Protein AF-U5TRH2-F1 (afdb_monomer_lite)

Organism: Serratia marcescens (NCBI:txid615)

pLDDT: mean 85.73, std 10.92, range [44.75, 98.19]

Secondary structure (DSSP, 8-state):
--SSPP----SS-TTS-GGG--SSTTEEEETTTTEEEEGGGPPPTT-S-TTS-HHHHHHHHTTB-TTT--BT-THHHH-HHHHHHHHHHHTT-HHHHHHHIIIIIHHHHHHHHHHHHHHHHHHHHHHHS----PPP-S-EEEEEEEEBBTBPPPPEEEEEEE-BTTB-EEEEEEEEESSS----EEEEEEEEETTEEEEEEEEESEEEEEEE-SEEEEEEEEEESSS-EEEEEEEE--

Foldseek 3Di:
DDLDQDPQADPDDQLDCPQLDQPDPQWHQDLQQSGIDRNVQQFDVPLADPVDPPLVVLCSNQCADLQQLYHVGCCCVVPPLNVQLSVCSRVSVHVSNVVSCVVPRVVSNVSRVVRNVVSSVVSVVSSVPPPDDHADDADKDKDKDWAEAPDKDDKDWDDWDAAAPNGWDKKKKAKDWPDPPPWKKKKWKWAAANVGIDIDIDIDRDMDIDTHHHGGIMIMMMHTNPHTTMIMIMIDDD

Structure (mmCIF, N/CA/C/O backbone):
data_AF-U5TRH2-F1
#
_entry.id   AF-U5TRH2-F1
#
loop_
_atom_site.group_PDB
_atom_site.id
_atom_site.type_symbol
_atom_site.label_atom_id
_atom_site.label_alt_id
_atom_site.label_comp_id
_atom_site.label_asym_id
_atom_site.label_entity_id
_atom_site.label_seq_id
_atom_site.pdbx_PDB_ins_code
_atom_site.Cartn_x
_atom_site.Cartn_y
_atom_site.Cartn_z
_atom_site.occupancy
_atom_site.B_iso_or_equiv
_atom_site.auth_seq_id
_atom_site.auth_comp_id
_atom_site.auth_asym_id
_atom_site.auth_atom_id
_atom_site.pdbx_PDB_model_num
ATOM 1 N N . MET A 1 1 ? -14.670 4.879 31.541 1.00 49.09 1 MET A N 1
ATOM 2 C CA . MET A 1 1 ? -13.553 5.211 30.630 1.00 49.09 1 MET A CA 1
ATOM 3 C C . MET A 1 1 ? -13.321 6.704 30.735 1.00 49.09 1 MET A C 1
ATOM 5 O O . MET A 1 1 ? -14.289 7.438 30.586 1.00 49.09 1 MET A O 1
ATOM 9 N N . SER A 1 2 ? -12.114 7.154 31.085 1.00 44.75 2 SER A N 1
ATOM 10 C CA . SER A 1 2 ? -11.807 8.589 31.122 1.00 44.75 2 SER A CA 1
ATOM 11 C C . SER A 1 2 ? -11.899 9.163 29.707 1.00 44.75 2 SER A C 1
ATOM 13 O O . SER A 1 2 ? -11.398 8.556 28.765 1.00 44.75 2 SER A O 1
ATOM 15 N N . GLY A 1 3 ? -12.560 10.312 29.556 1.00 50.28 3 GLY A N 1
ATOM 16 C CA . GLY A 1 3 ? -12.738 10.993 28.267 1.00 50.28 3 GLY A CA 1
ATOM 17 C C . GLY A 1 3 ? -11.475 11.670 27.726 1.00 50.28 3 GLY A C 1
ATOM 18 O O . GLY A 1 3 ? -11.527 12.273 26.663 1.00 50.28 3 GLY A O 1
ATOM 19 N N . THR A 1 4 ? -10.352 11.594 28.440 1.00 57.38 4 THR A N 1
ATOM 20 C CA . THR A 1 4 ? -9.061 12.135 28.015 1.00 57.38 4 THR A CA 1
ATOM 21 C C . THR A 1 4 ? -8.354 11.189 27.039 1.00 57.38 4 THR A C 1
ATOM 23 O O . THR A 1 4 ? -8.276 9.986 27.316 1.00 57.38 4 THR A O 1
ATOM 26 N N . PRO A 1 5 ? -7.793 11.704 25.926 1.00 60.94 5 PRO A N 1
ATOM 27 C CA . PRO A 1 5 ? -6.894 10.939 25.074 1.00 60.94 5 PRO A CA 1
ATOM 28 C C . PRO A 1 5 ? -5.774 10.324 25.913 1.00 60.94 5 PRO A C 1
ATOM 30 O O . PRO A 1 5 ? -5.082 11.017 26.660 1.00 60.94 5 PRO A O 1
ATOM 33 N N . HIS A 1 6 ? -5.598 9.010 25.813 1.00 74.06 6 HIS A N 1
ATOM 34 C CA . HIS A 1 6 ? -4.471 8.346 26.455 1.00 74.06 6 HIS A CA 1
ATOM 35 C C . HIS A 1 6 ? -3.161 8.769 25.769 1.00 74.06 6 HIS A C 1
ATOM 37 O O . HIS A 1 6 ? -3.095 8.857 24.541 1.00 74.06 6 HIS A O 1
ATOM 43 N N . ASN A 1 7 ? -2.085 8.962 26.535 1.00 71.31 7 ASN A N 1
ATOM 44 C CA . ASN A 1 7 ? -0.777 9.350 25.992 1.00 71.31 7 ASN A CA 1
ATOM 45 C C . ASN A 1 7 ? 0.094 8.135 25.617 1.00 71.31 7 ASN A C 1
ATOM 47 O O . ASN A 1 7 ? 1.274 8.064 25.945 1.00 71.31 7 ASN A O 1
ATOM 51 N N . ASN A 1 8 ? -0.509 7.143 24.963 1.00 76.69 8 ASN A N 1
ATOM 52 C CA . ASN A 1 8 ? 0.199 5.953 24.499 1.00 76.69 8 ASN A CA 1
ATOM 53 C C . ASN A 1 8 ? 0.735 6.227 23.094 1.00 76.69 8 ASN A C 1
ATOM 55 O O . ASN A 1 8 ? -0.032 6.188 22.131 1.00 76.69 8 ASN A O 1
ATOM 59 N N . LYS A 1 9 ? 2.032 6.513 22.978 1.00 79.00 9 LYS A N 1
ATOM 60 C CA . LYS A 1 9 ? 2.704 6.763 21.697 1.00 79.00 9 LYS A CA 1
ATOM 61 C C . LYS A 1 9 ? 3.825 5.757 21.484 1.00 79.00 9 LYS A C 1
ATOM 63 O O . LYS A 1 9 ? 4.449 5.314 22.446 1.00 79.00 9 LYS A O 1
ATOM 68 N N . VAL A 1 10 ? 4.066 5.406 20.228 1.00 83.56 10 VAL A N 1
ATOM 69 C CA . VAL A 1 10 ? 5.307 4.736 19.830 1.00 83.56 10 VAL A CA 1
ATOM 70 C C . VAL A 1 10 ? 6.471 5.729 19.881 1.00 83.56 10 VAL A C 1
ATOM 72 O O . VAL A 1 10 ? 6.268 6.940 19.816 1.00 83.56 10 VAL A O 1
ATOM 75 N N . THR A 1 11 ? 7.695 5.224 20.023 1.00 85.81 11 THR A N 1
ATOM 76 C CA . THR A 1 11 ? 8.920 6.043 20.115 1.00 85.81 11 THR A CA 1
ATOM 77 C C . THR A 1 11 ? 9.492 6.447 18.753 1.00 85.81 11 THR A C 1
ATOM 79 O O . THR A 1 11 ? 10.540 7.084 18.693 1.00 85.81 11 THR A O 1
ATOM 82 N N . TYR A 1 12 ? 8.814 6.087 17.664 1.00 85.31 12 TYR A N 1
ATOM 83 C CA . TYR A 1 12 ? 9.205 6.376 16.290 1.00 85.31 12 TYR A CA 1
ATOM 84 C C . TYR A 1 12 ? 8.097 7.145 15.562 1.00 85.31 12 TYR A C 1
ATOM 86 O O . TYR A 1 12 ? 6.929 7.097 15.947 1.00 85.31 12 TYR A O 1
ATOM 94 N N . ASP A 1 13 ? 8.458 7.835 14.481 1.00 86.81 13 ASP A N 1
ATOM 95 C CA . ASP A 1 13 ? 7.480 8.434 13.576 1.00 86.81 13 ASP A CA 1
ATOM 96 C C . ASP A 1 13 ? 6.991 7.386 12.568 1.00 86.81 13 ASP A C 1
ATOM 98 O O . ASP A 1 13 ? 7.757 6.903 11.735 1.00 86.81 13 ASP A O 1
ATOM 102 N N . GLY A 1 14 ? 5.706 7.030 12.641 1.00 86.69 14 GLY A N 1
ATOM 103 C CA . GLY A 1 14 ? 5.094 6.044 11.750 1.00 86.69 14 GLY A CA 1
ATOM 104 C C . GLY A 1 14 ? 5.069 6.449 10.274 1.00 86.69 14 GLY A C 1
ATOM 105 O O . GLY A 1 14 ? 4.885 5.574 9.432 1.00 86.69 14 GLY A O 1
ATOM 106 N N . PHE A 1 15 ? 5.276 7.728 9.950 1.00 86.69 15 PHE A N 1
ATOM 107 C CA . PHE A 1 15 ? 5.333 8.239 8.575 1.00 86.69 15 PHE A CA 1
ATOM 108 C C . PHE A 1 15 ? 6.768 8.388 8.047 1.00 86.69 15 PHE A C 1
ATOM 110 O O . PHE A 1 15 ? 6.972 8.718 6.881 1.00 86.69 1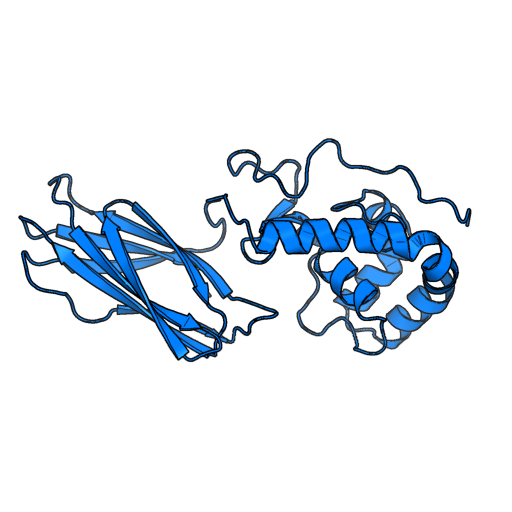5 PHE A O 1
ATOM 117 N N . ASN A 1 16 ? 7.777 8.126 8.880 1.00 84.31 16 ASN A N 1
ATOM 118 C CA . ASN A 1 16 ? 9.176 8.120 8.475 1.00 84.31 16 ASN A CA 1
ATOM 119 C C . ASN A 1 16 ? 9.599 6.699 8.084 1.00 84.31 16 ASN A C 1
ATOM 121 O O . ASN A 1 16 ? 9.471 5.767 8.877 1.00 84.31 16 ASN A O 1
ATOM 125 N N . CYS A 1 17 ? 10.158 6.513 6.887 1.00 78.12 17 CYS A N 1
ATOM 126 C CA . CYS A 1 17 ? 10.567 5.186 6.425 1.00 78.12 17 CYS A CA 1
ATOM 127 C C . CYS A 1 17 ? 11.784 4.598 7.132 1.00 78.12 17 CYS A C 1
ATOM 129 O O . CYS A 1 17 ? 12.103 3.445 6.865 1.00 78.12 17 CYS A O 1
ATOM 131 N N . ASN A 1 18 ? 12.466 5.335 8.014 1.00 80.44 18 ASN A N 1
ATOM 132 C CA . ASN A 1 18 ? 13.561 4.805 8.829 1.00 80.44 18 ASN A CA 1
ATOM 133 C C . ASN A 1 18 ? 14.627 4.065 7.985 1.00 80.44 18 ASN A C 1
ATOM 135 O O . ASN A 1 18 ? 15.077 2.969 8.321 1.00 80.44 18 ASN A O 1
ATOM 139 N N . GLY A 1 19 ? 14.959 4.616 6.808 1.00 72.12 19 GLY A N 1
ATOM 140 C CA . GLY A 1 19 ? 15.885 3.993 5.851 1.00 72.12 19 GLY A CA 1
ATOM 141 C C . GLY A 1 19 ? 15.446 2.608 5.349 1.00 72.12 19 GLY A C 1
ATOM 142 O O . GLY A 1 19 ? 16.294 1.772 5.051 1.00 72.12 19 GLY A O 1
ATOM 143 N N . GLY A 1 20 ? 14.139 2.334 5.326 1.00 71.69 20 GLY A N 1
ATOM 144 C CA . GLY A 1 20 ? 13.551 1.042 4.966 1.00 71.69 20 GLY A CA 1
ATOM 145 C C . GLY A 1 20 ? 13.630 -0.027 6.053 1.00 71.69 20 GLY A C 1
ATOM 146 O O . GLY A 1 20 ? 13.209 -1.159 5.821 1.00 71.69 20 GLY A O 1
ATOM 147 N N . LYS A 1 21 ? 14.145 0.302 7.243 1.00 76.88 21 LYS A N 1
ATOM 148 C CA . LYS A 1 21 ? 14.246 -0.641 8.359 1.00 76.88 21 LYS A CA 1
ATOM 149 C C . LYS A 1 21 ? 12.988 -0.571 9.226 1.00 76.88 21 LYS A C 1
ATOM 151 O O . LYS A 1 21 ? 12.671 0.518 9.713 1.00 76.88 21 LYS A O 1
ATOM 156 N N . PRO A 1 22 ? 12.304 -1.703 9.478 1.00 83.12 22 PRO A N 1
ATOM 157 C CA . PRO A 1 22 ? 11.157 -1.732 10.376 1.00 83.12 22 PRO A CA 1
ATOM 158 C C . PRO A 1 22 ? 11.505 -1.124 11.741 1.00 83.12 22 PRO A C 1
ATOM 160 O O . PRO A 1 22 ? 12.509 -1.523 12.337 1.00 83.12 22 PRO A O 1
ATOM 163 N N . PRO A 1 23 ? 10.720 -0.155 12.241 1.00 85.12 23 PRO A N 1
ATOM 164 C CA . PRO A 1 23 ? 10.979 0.476 13.530 1.00 85.12 23 PRO A CA 1
ATOM 165 C C . PRO A 1 23 ? 10.706 -0.475 14.702 1.00 85.12 23 PRO A C 1
ATOM 167 O O . PRO A 1 23 ? 11.249 -0.290 15.786 1.00 85.12 23 PRO A O 1
ATOM 170 N N . GLU A 1 24 ? 9.886 -1.506 14.487 1.00 86.31 24 GLU A N 1
ATOM 171 C CA . GLU A 1 24 ? 9.623 -2.566 15.456 1.00 86.31 24 GLU A CA 1
ATOM 172 C C . GLU A 1 24 ? 9.204 -3.874 14.767 1.00 86.31 24 GLU A C 1
ATOM 174 O O . GLU A 1 24 ? 8.849 -3.900 13.583 1.00 86.31 24 GLU A O 1
ATOM 179 N N . ALA A 1 25 ? 9.223 -4.975 15.521 1.00 82.50 25 ALA A N 1
ATOM 180 C CA . ALA A 1 25 ? 8.796 -6.276 15.021 1.00 82.50 25 ALA A CA 1
ATOM 181 C C . ALA A 1 25 ? 7.331 -6.254 14.548 1.00 82.50 25 ALA A C 1
ATOM 183 O O . ALA A 1 25 ? 6.481 -5.562 15.107 1.00 82.50 25 ALA A O 1
ATOM 184 N N . ASN A 1 26 ? 7.029 -7.067 13.532 1.00 83.12 26 ASN A N 1
ATOM 185 C CA . ASN A 1 26 ? 5.688 -7.197 12.958 1.00 83.12 26 ASN A CA 1
ATOM 186 C C . ASN A 1 26 ? 5.112 -5.899 12.342 1.00 83.12 26 ASN A C 1
ATOM 188 O O . ASN A 1 26 ? 3.890 -5.728 12.265 1.00 83.12 26 ASN A O 1
ATOM 192 N N . THR A 1 27 ? 5.982 -4.989 11.892 1.00 85.25 27 THR A N 1
ATOM 193 C CA . THR A 1 27 ? 5.607 -3.858 11.031 1.00 85.25 27 THR A CA 1
ATOM 194 C C . THR A 1 27 ? 6.096 -4.059 9.601 1.00 85.25 27 THR A C 1
ATOM 196 O O . THR A 1 27 ? 7.116 -4.709 9.368 1.00 85.25 27 THR A O 1
ATOM 199 N N . SER A 1 28 ? 5.370 -3.499 8.636 1.00 84.44 28 SER A N 1
ATOM 200 C CA . SER A 1 28 ? 5.800 -3.385 7.241 1.00 84.44 28 SER A CA 1
ATOM 201 C C . SER A 1 28 ? 5.526 -1.981 6.712 1.00 84.44 28 SER A C 1
ATOM 203 O O . SER A 1 28 ? 4.628 -1.287 7.193 1.00 84.44 28 SER A O 1
ATOM 205 N N . TRP A 1 29 ? 6.339 -1.529 5.758 1.00 83.56 29 TRP A N 1
ATOM 206 C CA . TRP A 1 29 ? 6.115 -0.250 5.100 1.00 83.56 29 TRP A CA 1
ATOM 207 C C . TRP A 1 29 ? 5.030 -0.415 4.040 1.00 83.56 29 TRP A C 1
ATOM 209 O O . TRP A 1 29 ? 5.160 -1.224 3.121 1.00 83.56 29 TRP A O 1
ATOM 219 N N . SER A 1 30 ? 3.962 0.364 4.157 1.00 80.56 30 SER A N 1
ATOM 220 C CA . SER A 1 30 ? 2.905 0.420 3.160 1.00 80.56 30 SER A CA 1
ATOM 221 C C . SER A 1 30 ? 3.227 1.505 2.144 1.00 80.56 30 SER A C 1
ATOM 223 O O . SER A 1 30 ? 3.208 2.695 2.450 1.00 80.56 30 SER A O 1
ATOM 225 N N . HIS A 1 31 ? 3.494 1.100 0.905 1.00 74.31 31 HIS A N 1
ATOM 226 C CA . HIS A 1 31 ? 3.696 2.027 -0.213 1.00 74.31 31 HIS A CA 1
ATOM 227 C C . HIS A 1 31 ? 2.402 2.733 -0.648 1.00 74.31 31 HIS A C 1
ATOM 229 O O . HIS A 1 31 ? 2.442 3.720 -1.377 1.00 74.31 31 HIS A O 1
ATOM 235 N N . VAL A 1 32 ? 1.248 2.237 -0.192 1.00 74.50 32 VAL A N 1
ATOM 236 C CA . VAL A 1 32 ? -0.066 2.847 -0.422 1.00 74.50 32 VAL A CA 1
ATOM 237 C C . VAL A 1 32 ? -0.255 4.053 0.493 1.00 74.50 32 VAL A C 1
ATOM 239 O O . VAL A 1 32 ? -0.654 5.126 0.039 1.00 74.50 32 VAL A O 1
ATOM 242 N N . THR A 1 33 ? 0.038 3.882 1.784 1.00 78.50 33 THR A N 1
ATOM 243 C CA . THR A 1 33 ? -0.177 4.913 2.808 1.00 78.50 33 THR A CA 1
ATOM 244 C C . THR A 1 33 ? 1.078 5.730 3.119 1.00 78.50 33 THR A C 1
ATOM 246 O O . THR A 1 33 ? 0.973 6.739 3.813 1.00 78.50 33 THR A O 1
ATOM 249 N N . ASN A 1 34 ? 2.241 5.333 2.584 1.00 83.06 34 ASN A N 1
ATOM 250 C CA . ASN A 1 34 ? 3.566 5.860 2.924 1.00 83.06 34 ASN A CA 1
ATOM 251 C C . ASN A 1 34 ? 3.802 5.890 4.440 1.00 83.06 34 ASN A C 1
ATOM 253 O O . ASN A 1 34 ? 4.209 6.906 5.005 1.00 83.06 34 ASN A O 1
ATOM 257 N N . ALA A 1 35 ? 3.502 4.775 5.103 1.00 87.88 35 ALA A N 1
ATOM 258 C CA . ALA A 1 35 ? 3.637 4.650 6.545 1.00 87.88 35 ALA A CA 1
ATOM 259 C C . ALA A 1 35 ? 3.968 3.216 6.967 1.00 87.88 35 ALA A C 1
ATOM 261 O O . ALA A 1 35 ? 3.615 2.245 6.295 1.00 87.88 35 ALA A O 1
ATOM 262 N N . TRP A 1 36 ? 4.589 3.075 8.136 1.00 88.12 36 TRP A N 1
ATOM 263 C CA . TRP A 1 36 ? 4.742 1.791 8.814 1.00 88.12 36 TRP A CA 1
ATOM 264 C C . TRP A 1 36 ? 3.403 1.323 9.367 1.00 88.12 36 TRP A C 1
ATOM 266 O O . TRP A 1 36 ? 2.786 2.013 10.181 1.00 88.12 36 TRP A O 1
ATOM 276 N N . GLU A 1 37 ? 2.962 0.133 8.983 1.00 88.25 37 GLU A N 1
ATOM 277 C CA . GLU A 1 37 ? 1.723 -0.494 9.432 1.00 88.25 37 GLU A CA 1
ATOM 278 C C . GLU A 1 37 ? 2.017 -1.774 10.211 1.00 88.25 37 GLU A C 1
ATOM 280 O O . GLU A 1 37 ? 2.923 -2.537 9.885 1.00 88.25 37 GLU A O 1
ATOM 285 N N . TRP A 1 38 ? 1.232 -2.017 11.257 1.00 88.38 38 TRP A N 1
ATOM 286 C CA . TRP A 1 38 ? 1.252 -3.285 11.977 1.00 88.38 38 TRP A CA 1
ATOM 287 C C . TRP A 1 38 ? 0.547 -4.366 11.160 1.00 88.38 38 TRP A C 1
ATOM 289 O O . TRP A 1 38 ? -0.651 -4.252 10.890 1.00 88.38 38 TRP A O 1
ATOM 299 N N . ASN A 1 39 ? 1.274 -5.432 10.815 1.00 82.81 39 ASN A N 1
ATOM 300 C CA . ASN A 1 39 ? 0.770 -6.508 9.953 1.00 82.81 39 ASN A CA 1
ATOM 301 C C . ASN A 1 39 ? -0.420 -7.235 10.590 1.00 82.81 39 ASN A C 1
ATOM 303 O O . ASN A 1 39 ? -1.390 -7.584 9.922 1.00 82.81 39 ASN A O 1
ATOM 307 N N . ASP A 1 40 ? -0.371 -7.418 11.909 1.00 83.50 40 ASP A N 1
ATOM 308 C CA . ASP A 1 40 ? -1.434 -8.023 12.707 1.00 83.50 40 ASP A CA 1
ATOM 309 C C . ASP A 1 40 ? -2.642 -7.111 12.920 1.00 83.50 40 ASP A C 1
ATOM 311 O O . ASP A 1 40 ? -3.600 -7.553 13.540 1.00 83.50 40 ASP A O 1
ATOM 315 N N . LEU A 1 41 ? -2.661 -5.881 12.410 1.00 87.44 41 LEU A N 1
ATOM 316 C CA . LEU A 1 41 ? -3.859 -5.037 12.410 1.00 87.44 41 LEU A CA 1
ATOM 317 C C . LEU A 1 41 ? -4.445 -4.812 11.018 1.00 87.44 41 LEU A C 1
ATOM 319 O O . LEU A 1 41 ? -5.530 -4.245 10.926 1.00 87.44 41 LEU A O 1
ATOM 323 N N . LYS A 1 42 ? -3.778 -5.289 9.960 1.00 81.06 42 LYS A N 1
ATOM 324 C CA . LYS A 1 42 ? -4.265 -5.155 8.588 1.00 81.06 42 LYS A CA 1
ATOM 325 C C . LYS A 1 42 ? -5.677 -5.739 8.469 1.00 81.06 42 LYS A C 1
ATOM 327 O O . LYS A 1 42 ? -5.933 -6.874 8.883 1.00 81.06 42 LYS A O 1
ATOM 332 N N . LEU A 1 43 ? -6.591 -4.928 7.948 1.00 82.38 43 LEU A N 1
ATOM 333 C CA . LEU A 1 43 ? -7.994 -5.275 7.751 1.00 82.38 43 LEU A CA 1
ATOM 334 C C . LEU A 1 43 ? -8.224 -5.731 6.308 1.00 82.38 43 LEU A C 1
ATOM 336 O O . LEU A 1 43 ? -7.546 -5.278 5.385 1.00 82.38 43 LEU A O 1
ATOM 340 N N . ASN A 1 44 ? -9.188 -6.630 6.112 1.00 72.56 44 ASN A N 1
ATOM 341 C CA . ASN A 1 44 ? -9.561 -7.070 4.770 1.00 72.56 44 ASN A CA 1
ATOM 342 C C . ASN A 1 44 ? -10.267 -5.919 4.029 1.00 72.56 44 ASN A C 1
ATOM 344 O O . ASN A 1 44 ? -11.066 -5.211 4.656 1.00 72.56 44 ASN A O 1
ATOM 348 N N . PRO A 1 45 ? -10.037 -5.731 2.718 1.00 64.94 45 PRO A N 1
ATOM 349 C CA . PRO A 1 45 ? -10.796 -4.763 1.930 1.00 64.94 45 PRO A CA 1
ATOM 350 C C . PRO A 1 45 ? -12.309 -4.956 2.118 1.00 64.94 45 PRO A C 1
ATOM 352 O O . PRO A 1 45 ? -12.800 -6.083 2.087 1.00 64.94 45 PRO A O 1
ATOM 355 N N . GLY A 1 46 ? -13.045 -3.869 2.365 1.00 67.50 46 GLY A N 1
ATOM 356 C CA . GLY A 1 46 ? -14.500 -3.907 2.579 1.00 67.50 46 GLY A CA 1
ATOM 357 C C . GLY A 1 46 ? -14.966 -4.458 3.936 1.00 67.50 46 GLY A C 1
ATOM 358 O O . GLY A 1 46 ? -16.167 -4.542 4.173 1.00 67.50 46 GLY A O 1
ATOM 359 N N . SER A 1 47 ? -14.053 -4.805 4.851 1.00 77.44 47 SER A N 1
ATOM 360 C CA . SER A 1 47 ? -14.418 -5.286 6.198 1.00 77.44 47 SER A CA 1
ATOM 361 C C . SER A 1 47 ? -15.035 -4.215 7.102 1.00 77.44 47 SER A C 1
ATOM 363 O O . SER A 1 47 ? -15.735 -4.543 8.063 1.00 77.44 47 SER A O 1
ATOM 365 N N . ILE A 1 48 ? -14.810 -2.934 6.802 1.00 85.06 48 ILE A N 1
ATOM 366 C CA . ILE A 1 48 ? -15.444 -1.824 7.511 1.00 85.06 48 ILE A CA 1
ATOM 367 C C . ILE A 1 48 ? -16.676 -1.385 6.724 1.00 85.06 48 ILE A C 1
ATOM 369 O O . ILE A 1 48 ? -16.580 -0.842 5.627 1.00 85.06 48 ILE A O 1
ATOM 373 N N . SER A 1 49 ? -17.842 -1.619 7.318 1.00 85.69 49 SER A N 1
ATOM 374 C CA . SER A 1 49 ? -19.138 -1.213 6.774 1.00 85.69 49 SER A CA 1
ATOM 375 C C . SER A 1 49 ? -19.269 0.313 6.689 1.00 85.69 49 SER A C 1
ATOM 377 O O . SER A 1 49 ? -18.857 1.023 7.604 1.00 85.69 49 SER A O 1
ATOM 379 N N . ASP A 1 50 ? -19.973 0.814 5.672 1.00 86.25 50 ASP A N 1
ATOM 380 C CA . ASP A 1 50 ? -20.255 2.253 5.499 1.00 86.25 50 ASP A CA 1
ATOM 381 C C . ASP A 1 50 ? -21.164 2.849 6.591 1.00 86.25 50 ASP A C 1
ATOM 383 O O . ASP A 1 50 ? -21.421 4.048 6.630 1.00 86.25 50 ASP A O 1
ATOM 387 N N . TRP A 1 51 ? -21.657 2.020 7.517 1.00 90.44 51 TRP A N 1
ATOM 388 C CA . TRP A 1 51 ? -22.337 2.500 8.717 1.00 90.44 51 TRP A CA 1
ATOM 389 C C . TRP A 1 51 ? -21.391 3.268 9.659 1.00 90.44 51 TRP A C 1
ATOM 391 O O . TRP A 1 51 ? -21.835 4.126 10.429 1.00 90.44 51 TRP A O 1
ATOM 401 N N . PHE A 1 52 ? -20.095 2.943 9.642 1.00 91.81 52 PHE A N 1
ATOM 402 C CA . PHE A 1 52 ? -19.109 3.670 10.429 1.00 91.81 52 PHE A CA 1
ATOM 403 C C . PHE A 1 52 ? -18.931 5.085 9.867 1.00 91.81 52 PHE A C 1
ATOM 405 O O . PHE A 1 52 ? -18.935 5.262 8.653 1.00 91.81 52 PHE A O 1
ATOM 412 N N . PRO A 1 53 ? -18.738 6.105 10.720 1.00 92.94 53 PRO A N 1
ATOM 413 C CA . PRO A 1 53 ? -18.386 7.427 10.227 1.00 92.94 53 PRO A CA 1
ATOM 414 C C . PRO A 1 53 ? -17.106 7.393 9.392 1.00 92.94 53 PRO A C 1
ATOM 416 O O . PRO A 1 53 ? -16.160 6.701 9.769 1.00 92.94 53 PRO A O 1
ATOM 419 N N . GLU A 1 54 ? -17.059 8.176 8.317 1.00 89.31 54 GLU A N 1
ATOM 420 C CA . GLU A 1 54 ? -15.952 8.146 7.354 1.00 89.31 54 GLU A CA 1
ATOM 421 C C . GLU A 1 54 ? -14.585 8.347 8.021 1.00 89.31 54 GLU A C 1
ATOM 423 O O . GLU A 1 54 ? -13.650 7.594 7.766 1.00 89.31 54 GLU A O 1
ATOM 428 N N . GLU A 1 55 ? -14.476 9.276 8.979 1.00 92.06 55 GLU A N 1
ATOM 429 C CA . GLU A 1 55 ? -13.204 9.509 9.669 1.00 92.06 55 GLU A CA 1
ATOM 430 C C . GLU A 1 55 ? -12.762 8.318 10.536 1.00 92.06 55 GLU A C 1
ATOM 432 O O . GLU A 1 55 ? -11.579 8.125 10.797 1.00 92.06 55 GLU A O 1
ATOM 437 N N . VAL A 1 56 ? -13.713 7.511 11.010 1.00 93.88 56 VAL A N 1
ATOM 438 C CA . VAL A 1 56 ? -13.429 6.310 11.803 1.00 93.88 56 VAL A CA 1
ATOM 439 C C . VAL A 1 56 ? -12.977 5.186 10.888 1.00 93.88 56 VAL A C 1
ATOM 441 O O . VAL A 1 56 ? -12.023 4.491 11.229 1.00 93.88 56 VAL A O 1
ATOM 444 N N . LYS A 1 57 ? -13.641 5.026 9.740 1.00 90.94 57 LYS A N 1
ATOM 445 C CA . LYS A 1 57 ? -13.260 4.063 8.707 1.00 90.94 57 LYS A CA 1
ATOM 446 C C . LYS A 1 57 ? -11.830 4.323 8.246 1.00 90.94 57 LYS A C 1
ATOM 448 O O . LYS A 1 57 ? -10.975 3.460 8.423 1.00 90.94 57 LYS A O 1
ATOM 453 N N . GLU A 1 58 ? -11.545 5.549 7.816 1.00 88.44 58 GLU A N 1
ATOM 454 C CA . GLU A 1 58 ? -10.208 5.946 7.377 1.00 88.44 58 GLU A CA 1
ATOM 455 C C . GLU A 1 58 ? -9.167 5.762 8.493 1.00 88.44 58 GLU A C 1
ATOM 457 O O . GLU A 1 58 ? -8.076 5.252 8.248 1.00 88.44 58 GLU A O 1
ATOM 462 N N . ALA A 1 59 ? -9.485 6.118 9.743 1.00 92.75 59 ALA A N 1
ATOM 463 C CA . ALA A 1 59 ? -8.539 5.954 10.845 1.00 92.75 59 ALA A CA 1
ATOM 464 C C . ALA A 1 59 ? -8.199 4.476 11.102 1.00 92.75 59 ALA A C 1
ATOM 466 O O . ALA A 1 59 ? -7.025 4.140 11.262 1.00 92.75 59 ALA A O 1
AT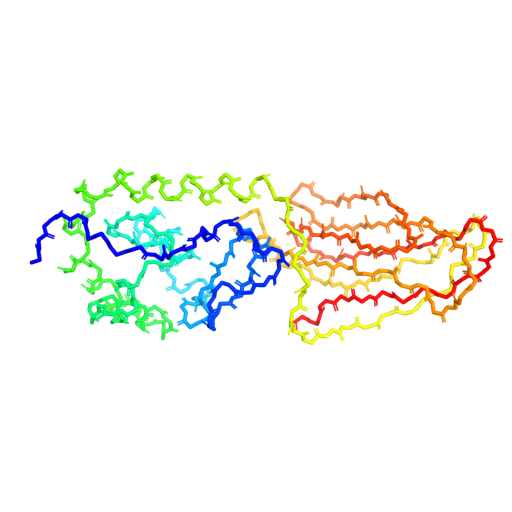OM 467 N N . LEU A 1 60 ? -9.197 3.589 11.091 1.00 92.06 60 LEU A N 1
ATOM 468 C CA . LEU A 1 60 ? -8.989 2.150 11.267 1.00 92.06 60 LEU A CA 1
ATOM 469 C C . LEU A 1 60 ? -8.169 1.546 10.118 1.00 92.06 60 LEU A C 1
ATOM 471 O O . LEU A 1 60 ? -7.258 0.766 10.383 1.00 92.06 60 LEU A O 1
ATOM 475 N N . GLU A 1 61 ? -8.434 1.947 8.873 1.00 86.19 61 GLU A N 1
ATOM 476 C CA . GLU A 1 61 ? -7.684 1.501 7.685 1.00 86.19 61 GLU A CA 1
ATOM 477 C C . GLU A 1 61 ? -6.219 1.955 7.693 1.00 86.19 61 GLU A C 1
ATOM 479 O O . GLU A 1 61 ? -5.374 1.321 7.071 1.00 86.19 61 GLU A O 1
ATOM 484 N N . ASN A 1 62 ? -5.901 3.031 8.416 1.00 86.31 62 ASN A N 1
ATOM 485 C CA . ASN A 1 62 ? -4.547 3.576 8.517 1.00 86.31 62 ASN A CA 1
ATOM 486 C C . ASN A 1 62 ? -3.843 3.230 9.838 1.00 86.31 62 ASN A C 1
ATOM 488 O O . ASN A 1 62 ? -2.832 3.851 10.162 1.00 86.31 62 ASN A O 1
ATOM 492 N N . ASN A 1 63 ? -4.346 2.291 10.645 1.00 92.00 63 ASN A N 1
ATOM 493 C CA . ASN A 1 63 ? -3.833 2.000 11.995 1.00 92.00 63 ASN A CA 1
ATOM 494 C C . ASN A 1 63 ? -3.696 3.263 12.879 1.00 92.00 63 ASN A C 1
ATOM 496 O O . ASN A 1 63 ? -2.754 3.392 13.671 1.00 92.00 63 ASN A O 1
ATOM 500 N N . ILE A 1 64 ? -4.612 4.216 12.725 1.00 93.06 64 ILE A N 1
ATOM 501 C CA . ILE A 1 64 ? -4.707 5.424 13.540 1.00 93.06 64 ILE A CA 1
ATOM 502 C C . ILE A 1 64 ? -5.705 5.172 14.664 1.00 93.06 64 ILE A C 1
ATOM 504 O O . ILE A 1 64 ? -6.828 4.710 14.457 1.00 93.06 64 ILE A O 1
ATOM 508 N N . CYS A 1 65 ? -5.312 5.496 15.892 1.00 93.81 65 CYS A N 1
ATOM 509 C CA . CYS A 1 65 ? -6.192 5.303 17.030 1.00 93.81 65 CYS A CA 1
ATOM 510 C C . CYS A 1 65 ? -7.397 6.249 16.981 1.00 93.81 65 CYS A C 1
ATOM 512 O O . CYS A 1 65 ? -7.254 7.452 17.172 1.00 93.81 65 CYS A O 1
ATOM 514 N N . ILE A 1 66 ? -8.605 5.694 16.873 1.00 94.12 66 ILE A N 1
ATOM 515 C CA . ILE A 1 66 ? -9.880 6.433 16.928 1.00 94.12 66 ILE A CA 1
ATOM 516 C C . ILE A 1 66 ? -10.185 7.140 18.271 1.00 94.12 66 ILE A C 1
ATOM 518 O O . ILE A 1 66 ? -11.266 7.704 18.431 1.00 94.12 66 ILE A O 1
ATOM 522 N N . ILE A 1 67 ? -9.261 7.107 19.241 1.00 91.81 67 ILE A N 1
ATOM 523 C CA . ILE A 1 67 ? -9.343 7.834 20.520 1.00 91.81 67 ILE A CA 1
ATOM 524 C C . ILE A 1 67 ? -8.316 8.968 20.598 1.00 91.81 67 ILE A C 1
ATOM 526 O O . ILE A 1 67 ? -8.655 10.032 21.094 1.00 91.81 67 ILE A O 1
ATOM 530 N N . CYS A 1 68 ? -7.071 8.775 20.157 1.00 91.75 68 CYS A N 1
ATOM 531 C CA . CYS A 1 68 ? -6.025 9.798 20.317 1.00 91.75 68 CYS A CA 1
ATOM 532 C C . CYS A 1 68 ? -5.416 10.301 19.004 1.00 91.75 68 CYS A C 1
ATOM 534 O O . CYS A 1 68 ? -4.570 11.183 19.043 1.00 91.75 68 CYS A O 1
ATOM 536 N N . GLY A 1 69 ? -5.800 9.740 17.856 1.00 91.81 69 GLY A N 1
ATOM 537 C CA . GLY A 1 69 ? -5.272 10.124 16.545 1.00 91.81 69 GLY A CA 1
ATOM 538 C C . GLY A 1 69 ? -3.831 9.696 16.266 1.00 91.81 69 GLY A C 1
ATOM 539 O O . GLY A 1 69 ? -3.321 9.964 15.184 1.00 91.81 69 GLY A O 1
ATOM 540 N N . GLU A 1 70 ? -3.170 9.007 17.194 1.00 92.56 70 GLU A N 1
ATOM 541 C CA . GLU A 1 70 ? -1.791 8.561 16.994 1.00 92.56 70 GLU A CA 1
ATOM 542 C C . GLU A 1 70 ? -1.731 7.309 16.109 1.00 92.56 70 GLU A C 1
ATOM 544 O O . GLU A 1 70 ? -2.486 6.345 16.303 1.00 92.56 70 GLU A O 1
ATOM 549 N N . LYS A 1 71 ? -0.800 7.329 15.149 1.00 92.00 71 LYS A N 1
ATOM 550 C CA . LYS A 1 71 ? -0.454 6.192 14.288 1.00 92.00 71 LYS A CA 1
ATOM 551 C C . LYS A 1 71 ? 0.222 5.105 15.122 1.00 92.00 71 LYS A C 1
ATOM 553 O O . LYS A 1 71 ? 1.073 5.412 15.951 1.00 92.00 71 LYS A O 1
ATOM 558 N N . ASN A 1 72 ? -0.154 3.845 14.896 1.00 92.19 72 ASN A N 1
ATOM 559 C CA . ASN A 1 72 ? 0.389 2.682 15.611 1.00 92.19 72 ASN A CA 1
ATOM 560 C C . ASN A 1 72 ? 0.337 2.863 17.137 1.00 92.19 72 ASN A C 1
ATOM 562 O O . ASN A 1 72 ? 1.269 2.546 17.865 1.00 92.19 72 ASN A O 1
ATOM 566 N N . CYS A 1 73 ? -0.763 3.413 17.651 1.00 92.56 73 CYS A N 1
ATOM 567 C CA . CYS A 1 73 ? -0.918 3.597 19.085 1.00 92.56 73 CYS A CA 1
ATOM 568 C C . CYS A 1 73 ? -0.960 2.237 19.820 1.00 92.56 73 CYS A C 1
ATOM 570 O O . CYS A 1 73 ? -1.852 1.432 19.532 1.00 92.56 73 CYS A O 1
ATOM 572 N N . PRO A 1 74 ? -0.113 1.992 20.843 1.00 91.50 74 PRO A N 1
ATOM 573 C CA . PRO A 1 74 ? -0.108 0.732 21.602 1.00 91.50 74 PRO A CA 1
ATOM 574 C C . PRO A 1 74 ? -1.452 0.372 22.245 1.00 91.50 74 PRO A C 1
ATOM 576 O O . PRO A 1 74 ? -1.758 -0.803 22.449 1.00 91.50 74 PRO A O 1
ATOM 579 N N . TYR A 1 75 ? -2.299 1.369 22.524 1.00 91.44 75 TYR A N 1
ATOM 580 C CA . TYR A 1 75 ? -3.642 1.137 23.056 1.00 91.44 75 TYR A CA 1
ATOM 581 C C . TYR A 1 75 ? -4.505 0.264 22.136 1.00 91.44 75 TYR A C 1
ATOM 583 O O . TYR A 1 75 ? -5.341 -0.489 22.629 1.00 91.44 75 TYR A O 1
ATOM 591 N N . ILE A 1 76 ? -4.276 0.316 20.819 1.00 91.44 76 ILE A N 1
ATOM 592 C CA . ILE A 1 76 ? -4.995 -0.509 19.844 1.00 91.44 76 ILE A CA 1
ATOM 593 C C . ILE A 1 76 ? -4.771 -2.000 20.131 1.00 91.44 76 ILE A C 1
ATOM 595 O O . ILE A 1 76 ? -5.720 -2.781 20.081 1.00 91.44 76 ILE A O 1
ATOM 599 N N . LYS A 1 77 ? -3.537 -2.389 20.480 1.00 88.94 77 LYS A N 1
ATOM 600 C CA . LYS A 1 77 ? -3.156 -3.776 20.796 1.00 88.94 77 LYS A CA 1
ATOM 601 C C . LYS A 1 77 ? -3.516 -4.183 22.222 1.00 88.94 77 LYS A C 1
ATOM 603 O O . LYS A 1 77 ? -3.962 -5.300 22.452 1.00 88.94 77 LYS A O 1
ATOM 608 N N . ASN A 1 78 ? -3.366 -3.260 23.168 1.00 90.50 78 ASN A N 1
ATOM 609 C CA . ASN A 1 78 ? -3.443 -3.587 24.592 1.00 90.50 78 ASN A CA 1
ATOM 610 C C . ASN A 1 78 ? -4.853 -3.439 25.186 1.00 90.50 78 ASN A C 1
ATOM 612 O O . ASN A 1 78 ? -5.131 -3.966 26.262 1.00 90.50 78 ASN A O 1
ATOM 616 N N . SER A 1 79 ? -5.759 -2.719 24.518 1.00 93.50 79 SER A N 1
ATOM 617 C CA . SER A 1 79 ? -7.131 -2.547 24.997 1.00 93.50 79 SER A CA 1
ATOM 618 C C . SER A 1 79 ? -8.029 -3.691 24.547 1.00 93.50 79 SER A C 1
ATOM 620 O O . SER A 1 79 ? -8.239 -3.898 23.352 1.00 93.50 79 SER A O 1
ATOM 622 N N . ARG A 1 80 ? -8.650 -4.376 25.515 1.00 94.25 80 ARG A N 1
ATOM 623 C CA . ARG A 1 80 ? -9.629 -5.444 25.256 1.00 94.25 80 ARG A CA 1
ATOM 624 C C . ARG A 1 80 ? -10.771 -4.980 24.350 1.00 94.25 80 ARG A C 1
ATOM 626 O O . ARG A 1 80 ? -11.145 -5.693 23.427 1.00 94.25 80 ARG A O 1
ATOM 633 N N . ASP A 1 81 ? -11.311 -3.787 24.592 1.00 94.25 81 ASP A N 1
ATOM 634 C CA . ASP A 1 81 ? -12.428 -3.259 23.801 1.00 94.25 81 ASP A CA 1
ATOM 635 C C . ASP A 1 81 ? -12.003 -2.948 22.355 1.00 94.25 81 ASP A C 1
ATOM 637 O O . ASP A 1 81 ? -12.777 -3.158 21.423 1.00 94.25 81 ASP A O 1
ATOM 641 N N . TYR A 1 82 ? -10.755 -2.516 22.149 1.00 95.00 82 TYR A N 1
ATOM 642 C CA . TYR A 1 82 ? -10.214 -2.255 20.813 1.00 95.00 82 TYR A CA 1
ATOM 643 C C . TYR A 1 82 ? -9.909 -3.557 20.066 1.00 95.00 82 TYR A C 1
ATOM 645 O O . TYR A 1 82 ? -10.282 -3.708 18.905 1.00 95.00 82 TYR A O 1
ATOM 653 N N . GLN A 1 83 ? -9.315 -4.537 20.747 1.00 95.12 83 GLN A N 1
ATOM 654 C CA . GLN A 1 83 ? -9.081 -5.868 20.189 1.00 95.12 83 GLN A CA 1
ATOM 655 C C . GLN A 1 83 ? -10.388 -6.559 19.787 1.00 95.12 83 GLN A C 1
ATOM 657 O O . GLN A 1 83 ? -10.470 -7.127 18.701 1.00 95.12 83 GLN A O 1
ATOM 662 N N . ASN A 1 84 ? -11.445 -6.435 20.596 1.00 96.19 84 ASN A N 1
ATOM 663 C CA . ASN A 1 84 ? -12.772 -6.938 20.235 1.00 96.19 84 ASN A CA 1
ATOM 664 C C . ASN A 1 84 ? -13.304 -6.290 18.947 1.00 96.19 84 ASN A C 1
ATOM 666 O O . ASN A 1 84 ? -13.859 -6.990 18.097 1.00 96.19 84 ASN A O 1
ATOM 670 N N . LEU A 1 85 ? -13.112 -4.976 18.777 1.00 96.12 85 LEU A N 1
ATOM 671 C CA . LEU A 1 85 ? -13.501 -4.270 17.555 1.00 96.12 85 LEU A CA 1
ATOM 672 C C . LEU A 1 85 ? -12.715 -4.784 16.339 1.00 96.12 85 LEU A C 1
ATOM 674 O O . LEU A 1 85 ? -13.326 -5.191 15.354 1.00 96.12 85 LEU A O 1
ATOM 678 N N . ILE A 1 86 ? -11.381 -4.817 16.418 1.00 94.69 86 ILE A N 1
ATOM 679 C CA . ILE A 1 86 ? -10.516 -5.249 15.307 1.00 94.69 86 ILE A CA 1
ATOM 680 C C . ILE A 1 86 ? -10.794 -6.702 14.915 1.00 94.69 86 ILE A C 1
ATOM 682 O O . ILE A 1 86 ? -10.944 -6.996 13.732 1.00 94.69 86 ILE A O 1
ATOM 686 N N . ASN A 1 87 ? -10.930 -7.609 15.882 1.00 94.31 87 ASN A N 1
ATOM 687 C CA . ASN A 1 87 ? -11.207 -9.018 15.598 1.00 94.31 87 ASN A CA 1
ATOM 688 C C . ASN A 1 87 ? -12.590 -9.220 14.958 1.00 94.31 87 ASN A C 1
ATOM 690 O O . ASN A 1 87 ? -12.738 -10.046 14.055 1.00 94.31 87 ASN A O 1
ATOM 694 N N . SER A 1 88 ? -13.593 -8.436 15.367 1.00 94.75 88 SER A N 1
ATOM 695 C CA . SER A 1 88 ? -14.925 -8.461 14.744 1.00 94.75 88 SER A CA 1
ATOM 696 C C . SER A 1 88 ? -14.880 -7.964 13.296 1.00 94.75 88 SER A C 1
ATOM 698 O O . SER A 1 88 ? -15.476 -8.583 12.420 1.00 94.75 88 SER A O 1
ATOM 700 N N . LEU A 1 89 ? -14.117 -6.898 13.022 1.00 93.88 89 LEU A N 1
ATOM 701 C CA . LEU A 1 89 ? -13.910 -6.398 11.659 1.00 93.88 89 LEU A CA 1
ATOM 702 C C . LEU A 1 89 ? -13.191 -7.438 10.790 1.00 93.88 89 LEU A C 1
ATOM 704 O O . LEU A 1 89 ? -13.661 -7.771 9.707 1.00 93.88 89 LEU A O 1
ATOM 708 N N . LYS A 1 90 ? -12.099 -8.031 11.285 1.00 90.25 90 LYS A N 1
ATOM 709 C CA . LYS A 1 90 ? -11.341 -9.062 10.555 1.00 90.25 90 LYS A CA 1
ATOM 710 C C . LYS A 1 90 ? -12.158 -10.303 10.214 1.00 90.25 90 LYS A C 1
ATOM 712 O O . LYS A 1 90 ? -11.994 -10.856 9.131 1.00 90.25 90 LYS A O 1
ATOM 717 N N . SER A 1 91 ? -13.016 -10.738 11.134 1.00 90.88 91 SER A N 1
ATOM 718 C CA . SER A 1 91 ? -13.893 -11.900 10.942 1.00 90.88 91 SER A CA 1
ATOM 719 C C . SER A 1 91 ? -15.133 -11.596 10.096 1.00 90.88 91 SER A C 1
ATOM 721 O O . SER A 1 91 ? -15.917 -12.502 9.830 1.00 90.88 91 SER A O 1
ATOM 723 N N . GLY A 1 92 ? -15.337 -10.340 9.680 1.00 89.19 92 GLY A N 1
ATOM 724 C CA . GLY A 1 92 ? -16.530 -9.925 8.942 1.00 89.19 92 GLY A CA 1
ATOM 725 C C . GLY A 1 92 ? -17.805 -9.907 9.792 1.00 89.19 92 GLY A C 1
ATOM 726 O O . GLY A 1 92 ? -18.902 -9.797 9.246 1.00 89.19 92 GLY A O 1
ATOM 727 N N . ASN A 1 93 ? -17.700 -9.990 11.123 1.00 92.75 93 ASN A N 1
ATOM 728 C CA . ASN A 1 93 ? -18.845 -9.891 12.025 1.00 92.75 93 ASN A CA 1
ATOM 729 C C . ASN A 1 93 ? -19.254 -8.421 12.212 1.00 92.75 93 ASN A C 1
ATOM 731 O O . ASN A 1 93 ? -18.947 -7.771 13.217 1.00 92.75 93 ASN A O 1
ATOM 735 N N . VAL A 1 94 ? -19.944 -7.895 11.200 1.00 91.06 94 VAL A N 1
ATOM 736 C CA . VAL A 1 94 ? -20.348 -6.488 11.110 1.00 91.06 94 VAL A CA 1
ATOM 737 C C . VAL A 1 94 ? -21.218 -6.061 12.297 1.00 91.06 94 VAL A C 1
ATOM 739 O O . VAL A 1 94 ? -21.030 -4.965 12.824 1.00 91.06 94 VAL A O 1
ATOM 742 N N . GLU A 1 95 ? -22.149 -6.902 12.748 1.00 93.38 95 GLU A N 1
ATOM 743 C CA . GLU A 1 95 ? -23.064 -6.545 13.839 1.00 93.38 95 GLU A CA 1
ATOM 744 C C . GLU A 1 95 ? -22.347 -6.434 15.188 1.00 93.38 95 GLU A C 1
ATOM 746 O O . GLU A 1 95 ? -22.557 -5.457 15.916 1.00 93.38 95 GLU A O 1
ATOM 751 N N . GLU A 1 96 ? -21.426 -7.353 15.498 1.00 95.44 96 GLU A N 1
ATOM 752 C CA . GLU A 1 96 ? -20.628 -7.235 16.721 1.00 95.44 96 GLU A CA 1
ATOM 753 C C . GLU A 1 96 ? -19.666 -6.040 16.640 1.00 95.44 96 GLU A C 1
ATOM 755 O O . GLU A 1 96 ? -19.565 -5.271 17.598 1.00 95.44 96 GLU A O 1
ATOM 760 N N . ALA A 1 97 ? -19.044 -5.786 15.482 1.00 95.75 97 ALA A N 1
ATOM 761 C CA . ALA A 1 97 ? -18.191 -4.611 15.290 1.00 95.75 97 ALA A CA 1
ATOM 762 C C . ALA A 1 97 ? -18.962 -3.298 15.531 1.00 95.75 97 ALA A C 1
ATOM 764 O O . ALA A 1 97 ? -18.498 -2.425 16.275 1.00 95.75 97 ALA A O 1
ATOM 765 N N . LYS A 1 98 ? -20.173 -3.167 14.966 1.00 95.38 98 LYS A N 1
ATOM 766 C CA . LYS A 1 98 ? -21.062 -2.012 15.188 1.00 95.38 98 LYS A CA 1
ATOM 767 C C . LYS A 1 98 ? -21.409 -1.851 16.665 1.00 95.38 98 LYS A C 1
ATOM 769 O O . LYS A 1 98 ? -21.360 -0.739 17.192 1.00 95.38 98 LYS A O 1
ATOM 774 N N . LYS A 1 99 ? -21.762 -2.943 17.343 1.00 95.88 99 LYS A N 1
ATOM 775 C CA . LYS A 1 99 ? -22.124 -2.945 18.766 1.00 95.88 99 LYS A CA 1
ATOM 776 C C . LYS A 1 99 ? -20.957 -2.509 19.650 1.00 95.88 99 LYS A C 1
ATOM 778 O O . LYS A 1 99 ? -21.137 -1.622 20.490 1.00 95.88 99 LYS A O 1
ATOM 783 N N . VAL A 1 100 ? -19.764 -3.067 19.444 1.00 96.50 100 VAL A N 1
ATOM 784 C CA . VAL A 1 100 ? -18.554 -2.672 20.182 1.00 96.50 100 VAL A CA 1
ATOM 785 C C . VAL A 1 100 ? -18.249 -1.193 19.938 1.00 96.50 100 VAL A C 1
ATOM 787 O O . VAL A 1 100 ? -18.078 -0.433 20.891 1.00 96.50 100 VAL A O 1
ATOM 790 N N . TYR A 1 101 ? -18.280 -0.741 18.681 1.00 96.00 101 TYR A N 1
ATOM 791 C CA . TYR A 1 101 ? -18.071 0.667 18.350 1.00 96.00 101 TYR A CA 1
ATOM 792 C C . TYR A 1 101 ? -19.070 1.600 19.045 1.00 96.00 101 TYR A C 1
ATOM 794 O O . TYR A 1 101 ? -18.660 2.546 19.721 1.00 96.00 101 TYR A O 1
ATOM 802 N N . ARG A 1 102 ? -20.375 1.325 18.929 1.00 95.19 102 ARG A N 1
ATOM 803 C CA . ARG A 1 102 ? -21.444 2.148 19.522 1.00 95.19 102 ARG A CA 1
ATOM 804 C C . ARG A 1 102 ? -21.314 2.273 21.033 1.00 95.19 102 ARG A C 1
ATOM 806 O O . ARG A 1 102 ? -21.529 3.350 21.574 1.00 95.19 102 ARG A O 1
ATOM 813 N N . THR A 1 103 ? -20.986 1.174 21.705 1.00 94.56 103 THR A N 1
ATOM 814 C CA . THR A 1 103 ? -20.967 1.121 23.171 1.00 94.56 103 THR A CA 1
ATOM 815 C C . THR A 1 103 ? -19.681 1.681 23.768 1.00 94.56 103 THR A C 1
ATOM 817 O O . THR A 1 103 ? -19.725 2.273 24.845 1.00 94.56 103 THR A O 1
ATOM 820 N N . LYS A 1 104 ? -18.541 1.517 23.087 1.00 94.50 104 LYS A N 1
ATOM 821 C CA . LYS A 1 104 ? -17.218 1.831 23.652 1.00 94.50 104 LYS A CA 1
ATOM 822 C C . LYS A 1 104 ? -16.568 3.080 23.069 1.00 94.50 104 LYS A C 1
ATOM 824 O O . LYS A 1 104 ? -15.906 3.810 23.799 1.00 94.50 104 LYS A O 1
ATOM 829 N N . PHE A 1 105 ? -16.759 3.345 21.778 1.00 93.69 105 PHE A N 1
ATOM 830 C CA . PHE A 1 105 ? -15.975 4.346 21.045 1.00 93.69 105 PHE A CA 1
ATOM 831 C C . PHE A 1 105 ? -16.807 5.539 20.570 1.00 93.69 105 PHE A C 1
ATOM 833 O O . PHE A 1 105 ? -16.351 6.679 20.653 1.00 93.69 105 PHE A O 1
ATOM 840 N N . ALA A 1 106 ? -18.050 5.316 20.137 1.00 93.12 106 ALA A N 1
ATOM 841 C CA . ALA A 1 106 ? -18.936 6.387 19.681 1.00 93.12 106 ALA A CA 1
ATOM 842 C C . ALA A 1 106 ? -19.150 7.513 20.719 1.00 93.12 106 ALA A C 1
ATOM 844 O O . ALA A 1 106 ? -19.122 8.678 20.310 1.00 93.12 106 ALA A O 1
ATOM 845 N N . PRO A 1 107 ? -19.281 7.242 22.040 1.00 91.31 107 PRO A N 1
ATOM 846 C CA . PRO A 1 107 ? -19.412 8.303 23.044 1.00 91.31 107 PRO A CA 1
ATOM 847 C C . PRO A 1 107 ? -18.173 9.206 23.134 1.00 91.31 107 PRO A C 1
ATOM 849 O O . PRO A 1 107 ? -18.288 10.396 23.418 1.00 91.31 107 PRO A O 1
ATOM 852 N N . LEU A 1 108 ? -16.989 8.655 22.850 1.00 89.06 108 LEU A N 1
ATOM 853 C CA . LEU A 1 108 ? -15.708 9.364 22.910 1.00 89.06 108 LEU A CA 1
ATOM 854 C C . LEU A 1 108 ? -15.418 10.159 21.631 1.00 89.06 108 LEU A C 1
ATOM 856 O O . LEU A 1 108 ? -14.609 11.085 21.646 1.00 89.06 108 LEU A O 1
ATOM 860 N N . ARG A 1 109 ? -16.104 9.838 20.525 1.00 87.56 109 ARG A N 1
ATOM 861 C CA . ARG A 1 109 ? -15.871 10.446 19.210 1.00 87.56 109 ARG A CA 1
ATOM 862 C C . ARG A 1 109 ? -15.941 11.969 19.252 1.00 87.56 109 ARG A C 1
ATOM 864 O O . ARG A 1 109 ? -15.052 12.612 18.717 1.00 87.56 109 ARG A O 1
ATOM 871 N N . ARG A 1 110 ? -16.970 12.563 19.873 1.00 82.31 110 ARG A N 1
ATOM 872 C CA . ARG A 1 110 ? -17.127 14.034 19.891 1.00 82.31 110 ARG A CA 1
ATOM 873 C C . ARG A 1 110 ? -15.978 14.736 20.612 1.00 82.31 110 ARG A C 1
ATOM 875 O O . ARG A 1 110 ? -15.553 15.791 20.164 1.00 82.31 110 ARG A O 1
ATOM 882 N N . ILE A 1 111 ? -15.484 14.133 21.689 1.00 85.81 111 ILE A N 1
ATOM 883 C CA . ILE A 1 111 ? -14.412 14.692 22.519 1.00 85.81 111 ILE A CA 1
ATOM 884 C C . ILE A 1 111 ? -13.078 14.617 21.769 1.00 85.81 111 ILE A C 1
ATOM 886 O O . ILE A 1 111 ? -12.308 15.570 21.759 1.00 85.81 111 ILE A O 1
ATOM 890 N N . ASN A 1 112 ? -12.845 13.505 21.074 1.00 86.88 112 ASN A N 1
ATOM 891 C CA . ASN A 1 112 ? -11.538 13.181 20.512 1.00 86.88 112 ASN A CA 1
ATOM 892 C C . ASN A 1 112 ? -11.404 13.452 19.010 1.00 86.88 112 ASN A C 1
ATOM 894 O O . ASN A 1 112 ? -10.323 13.275 18.446 1.00 86.88 112 ASN A O 1
ATOM 898 N N . LYS A 1 113 ? -12.482 13.888 18.344 1.00 90.00 113 LYS A N 1
ATOM 899 C CA . LYS A 1 113 ? -12.521 14.059 16.884 1.00 90.00 113 LYS A CA 1
ATOM 900 C C . LYS A 1 113 ? -11.373 14.921 16.366 1.00 90.00 113 LYS A C 1
ATOM 902 O O . LYS A 1 113 ? -10.780 14.575 15.353 1.00 90.00 113 LYS A O 1
ATOM 907 N N . ALA A 1 114 ? -11.055 16.020 17.050 1.00 90.88 114 ALA A N 1
ATOM 908 C CA . ALA A 1 114 ? -10.001 16.933 16.616 1.00 90.88 114 ALA A CA 1
ATOM 909 C C . ALA A 1 114 ? -8.626 16.246 16.545 1.00 90.88 114 ALA A C 1
ATOM 911 O O . ALA A 1 114 ? -7.917 16.407 15.556 1.00 90.88 114 ALA A O 1
ATOM 912 N N . GLU A 1 115 ? -8.275 15.438 17.547 1.00 91.19 115 GLU A N 1
ATOM 913 C CA . GLU A 1 115 ? -7.004 14.705 17.562 1.00 91.19 115 GLU A CA 1
ATOM 914 C C . GLU A 1 115 ? -6.970 13.613 16.490 1.00 91.19 115 GLU A C 1
ATOM 916 O O . GLU A 1 115 ? -5.987 13.496 15.760 1.00 91.19 115 GLU A O 1
ATOM 921 N N . VAL A 1 116 ? -8.076 12.882 16.304 1.00 92.94 116 VAL A N 1
ATOM 922 C CA . VAL A 1 116 ? -8.193 11.892 15.219 1.00 92.94 116 VAL A CA 1
ATOM 923 C C . VAL A 1 116 ? -8.005 12.550 13.851 1.00 92.94 116 VAL A C 1
ATOM 925 O O . VAL A 1 116 ? -7.224 12.061 13.038 1.00 92.94 116 VAL A O 1
ATOM 928 N N . MET A 1 117 ? -8.644 13.698 13.614 1.00 94.06 117 MET A N 1
ATOM 929 C CA . MET A 1 117 ? -8.506 14.434 12.356 1.00 94.06 117 MET A CA 1
ATOM 930 C C . MET A 1 117 ? -7.079 14.946 12.118 1.00 94.06 117 MET A C 1
ATOM 932 O O . MET A 1 117 ? -6.629 14.934 10.976 1.00 94.06 117 MET A O 1
ATOM 936 N N . LYS A 1 118 ? -6.337 15.347 13.161 1.00 93.19 118 LYS A N 1
ATOM 937 C CA . LYS A 1 118 ? -4.911 15.703 13.027 1.00 93.19 118 LYS A CA 1
ATOM 938 C C . LYS A 1 118 ? -4.073 14.507 12.570 1.00 93.19 118 LYS A C 1
ATOM 940 O O . LYS A 1 118 ? -3.225 14.660 11.695 1.00 93.19 118 LYS A O 1
ATOM 945 N N . GLY A 1 119 ? -4.317 13.326 13.140 1.00 91.25 119 GLY A N 1
ATOM 946 C CA . GLY A 1 119 ? -3.666 12.082 12.723 1.00 91.25 119 GLY A CA 1
ATOM 947 C C . GLY A 1 119 ? -3.957 11.725 11.267 1.00 91.25 119 GLY A C 1
ATOM 948 O O . GLY A 1 119 ? -3.041 11.431 10.500 1.00 91.25 119 GLY A O 1
ATOM 949 N N . LEU A 1 120 ? -5.229 11.819 10.869 1.00 92.69 120 LEU A N 1
ATOM 950 C CA . LEU A 1 120 ? -5.659 11.597 9.488 1.00 92.69 120 LEU A CA 1
ATOM 951 C C . LEU A 1 120 ? -5.023 12.592 8.519 1.00 92.69 120 LEU A C 1
ATOM 953 O O . LEU A 1 120 ? -4.571 12.191 7.451 1.00 92.69 120 LEU A O 1
ATOM 957 N N . GLN A 1 121 ? -4.935 13.872 8.892 1.00 91.44 121 GLN A N 1
ATOM 958 C CA . GLN A 1 121 ? -4.291 14.872 8.045 1.00 91.44 121 GLN A CA 1
ATOM 959 C C . GLN A 1 121 ? -2.826 14.511 7.784 1.00 91.44 121 GLN A C 1
ATOM 961 O O . GLN A 1 121 ? -2.418 14.475 6.630 1.00 91.44 121 GLN A O 1
ATOM 966 N N . LYS A 1 122 ? -2.071 14.119 8.819 1.00 89.44 122 LYS A N 1
ATOM 967 C CA . LYS A 1 122 ? -0.687 13.647 8.647 1.00 89.44 122 LYS A CA 1
A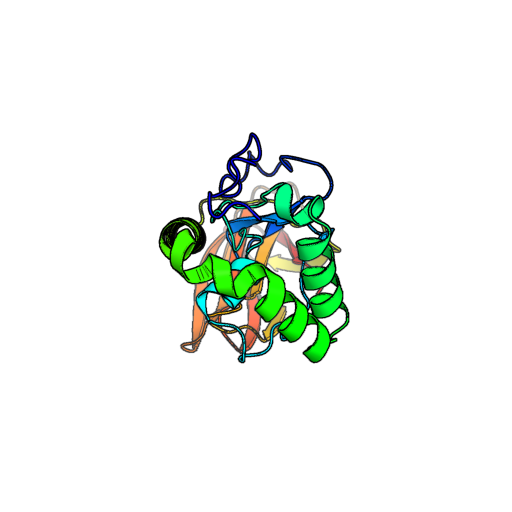TOM 968 C C . LYS A 1 122 ? -0.590 12.442 7.708 1.00 89.44 122 LYS A C 1
ATOM 970 O O . LYS A 1 122 ? 0.307 12.399 6.872 1.00 89.44 122 LYS A O 1
ATOM 975 N N . ALA A 1 123 ? -1.517 11.486 7.808 1.00 87.88 123 ALA A N 1
ATOM 976 C CA . ALA A 1 123 ? -1.544 10.336 6.902 1.00 87.88 123 ALA A CA 1
ATOM 977 C C . ALA A 1 123 ? -1.825 10.738 5.449 1.00 87.88 123 ALA A C 1
ATOM 979 O O . ALA A 1 123 ? -1.182 10.233 4.531 1.00 87.88 123 ALA A O 1
ATOM 980 N N . ARG A 1 124 ? -2.748 11.677 5.226 1.00 85.56 124 ARG A N 1
ATOM 981 C CA . ARG A 1 124 ? -3.032 12.228 3.894 1.00 85.56 124 ARG A CA 1
ATOM 982 C C . ARG A 1 124 ? -1.828 12.983 3.330 1.00 85.56 124 ARG A C 1
ATOM 984 O O . ARG A 1 124 ? -1.478 12.778 2.171 1.00 85.56 124 ARG A O 1
ATOM 991 N N . ASP A 1 125 ? -1.152 13.778 4.154 1.00 83.31 125 ASP A N 1
ATOM 992 C CA . ASP A 1 125 ? 0.055 14.507 3.756 1.00 83.31 125 ASP A CA 1
ATOM 993 C C . ASP A 1 125 ? 1.193 13.537 3.386 1.00 83.31 125 ASP A C 1
ATOM 995 O O . ASP A 1 125 ? 1.839 13.706 2.351 1.00 83.31 125 ASP A O 1
ATOM 999 N N . ALA A 1 126 ? 1.396 12.467 4.165 1.00 81.19 126 ALA A N 1
ATOM 1000 C CA . ALA A 1 126 ? 2.395 11.432 3.881 1.00 81.19 126 ALA A CA 1
ATOM 1001 C C . ALA A 1 126 ? 2.130 10.696 2.552 1.00 81.19 126 ALA A C 1
ATOM 1003 O O . ALA A 1 126 ? 3.052 10.453 1.767 1.00 81.19 126 ALA A O 1
ATOM 1004 N N . ARG A 1 127 ? 0.863 10.390 2.243 1.00 76.44 127 ARG A N 1
ATOM 1005 C CA . ARG A 1 127 ? 0.456 9.781 0.960 1.00 76.44 127 ARG A CA 1
ATOM 1006 C C . ARG A 1 127 ? 0.785 10.655 -0.252 1.00 76.44 127 ARG A C 1
ATOM 1008 O O . ARG A 1 127 ? 1.049 10.115 -1.331 1.00 76.44 127 ARG A O 1
ATOM 1015 N N . ASN A 1 128 ? 0.747 11.975 -0.081 1.00 71.88 128 ASN A N 1
ATOM 1016 C CA . ASN A 1 128 ? 0.972 12.948 -1.150 1.00 71.88 128 ASN A CA 1
ATOM 1017 C C . ASN A 1 128 ? 2.453 13.312 -1.318 1.00 71.88 128 ASN A C 1
ATOM 1019 O O . ASN A 1 128 ? 2.892 13.565 -2.435 1.00 71.88 128 ASN A O 1
ATOM 1023 N N . ASN A 1 129 ? 3.235 13.267 -0.240 1.00 64.81 129 ASN A N 1
ATOM 1024 C CA . ASN A 1 129 ? 4.637 13.687 -0.221 1.00 64.81 129 ASN A CA 1
ATOM 1025 C C . ASN A 1 129 ? 5.625 12.505 -0.268 1.00 64.81 129 ASN A C 1
ATOM 1027 O O . ASN A 1 129 ? 6.675 12.584 0.349 1.00 64.81 129 ASN A O 1
ATOM 1031 N N . GLY A 1 130 ? 5.303 11.386 -0.927 1.00 56.28 130 GLY A N 1
ATOM 1032 C CA . GLY A 1 130 ? 6.061 10.126 -0.818 1.00 56.28 130 GLY A CA 1
ATOM 1033 C C . GLY A 1 130 ? 7.561 10.229 -1.147 1.00 56.28 130 GLY A C 1
ATOM 1034 O O . GLY A 1 130 ? 7.930 10.226 -2.316 1.00 56.28 130 GLY A O 1
ATOM 1035 N N . VAL A 1 131 ? 8.426 10.254 -0.121 1.00 54.56 131 VAL A N 1
ATOM 1036 C CA . VAL A 1 131 ? 9.898 10.388 -0.267 1.00 54.56 131 VAL A CA 1
ATOM 1037 C C . VAL A 1 131 ? 10.668 9.078 -0.022 1.00 54.56 131 VAL A C 1
ATOM 1039 O O . VAL A 1 131 ? 11.887 9.098 0.116 1.00 54.56 131 VAL A O 1
ATOM 1042 N N . CYS A 1 132 ? 10.003 7.921 0.069 1.00 59.94 132 CYS A N 1
ATOM 1043 C CA . CYS A 1 132 ? 10.661 6.698 0.543 1.00 59.94 132 CYS A CA 1
ATOM 1044 C C . CYS A 1 132 ? 10.567 5.508 -0.421 1.00 59.94 132 CYS A C 1
ATOM 1046 O O . CYS A 1 132 ? 9.483 5.037 -0.762 1.00 59.94 132 CYS A O 1
ATOM 1048 N N . THR A 1 133 ? 11.732 4.961 -0.775 1.00 55.50 133 THR A N 1
ATOM 1049 C CA . THR A 1 133 ? 11.912 3.691 -1.491 1.00 55.50 133 THR A CA 1
ATOM 1050 C C . THR A 1 133 ? 12.284 2.586 -0.499 1.00 55.50 133 THR A C 1
ATOM 1052 O O . THR A 1 133 ? 13.461 2.358 -0.224 1.00 55.50 133 THR A O 1
ATOM 1055 N N . VAL A 1 134 ? 11.287 1.912 0.079 1.00 57.31 134 VAL A N 1
ATOM 1056 C CA . VAL A 1 134 ? 11.506 0.671 0.846 1.00 57.31 134 VAL A CA 1
ATOM 1057 C C . VAL A 1 134 ? 11.444 -0.529 -0.116 1.00 57.31 134 VAL A C 1
ATOM 1059 O O . VAL A 1 134 ? 10.570 -0.550 -0.980 1.00 57.31 134 VAL A O 1
ATOM 1062 N N . PRO A 1 135 ? 12.356 -1.514 -0.047 1.00 55.97 135 PRO A N 1
ATOM 1063 C CA . PRO A 1 135 ? 12.252 -2.721 -0.865 1.00 55.97 135 PRO A CA 1
ATOM 1064 C C . PRO A 1 135 ? 11.032 -3.561 -0.457 1.00 55.97 135 PRO A C 1
ATOM 1066 O O . PRO A 1 135 ? 10.776 -3.757 0.730 1.00 55.97 135 PRO A O 1
ATOM 1069 N N . TYR A 1 136 ? 10.289 -4.081 -1.432 1.00 58.59 136 TYR A N 1
ATOM 1070 C CA . TYR A 1 136 ? 9.190 -5.023 -1.199 1.00 58.59 136 TYR A CA 1
ATOM 1071 C C . TYR A 1 136 ? 9.711 -6.354 -0.608 1.00 58.59 136 TYR A C 1
ATOM 1073 O O . TYR A 1 136 ? 10.744 -6.849 -1.049 1.00 58.59 136 TYR A O 1
ATOM 1081 N N . ILE A 1 137 ? 9.007 -6.933 0.381 1.00 57.28 137 ILE A N 1
ATOM 1082 C CA . ILE A 1 137 ? 9.456 -8.113 1.172 1.00 57.28 137 ILE A CA 1
ATOM 1083 C C . ILE A 1 137 ? 8.668 -9.408 0.823 1.00 57.28 137 ILE A C 1
ATOM 1085 O O . ILE A 1 137 ? 8.824 -10.437 1.471 1.00 57.28 137 ILE A O 1
ATOM 1089 N N . GLY A 1 138 ? 7.802 -9.399 -0.194 1.00 64.94 138 GLY A N 1
ATOM 1090 C CA . GLY A 1 138 ? 7.057 -10.593 -0.638 1.00 64.94 138 GLY A CA 1
ATOM 1091 C C . GLY A 1 138 ? 7.723 -11.358 -1.796 1.00 64.94 138 GLY A C 1
ATOM 1092 O O . GLY A 1 138 ? 8.824 -10.995 -2.210 1.00 64.94 138 GLY A O 1
ATOM 1093 N N . PRO A 1 139 ? 7.064 -12.403 -2.339 1.00 72.38 139 PRO A N 1
ATOM 1094 C CA . PRO A 1 139 ? 7.545 -13.120 -3.522 1.00 72.38 139 PRO A CA 1
ATOM 1095 C C . PRO A 1 139 ? 7.733 -12.178 -4.720 1.00 72.38 139 PRO A C 1
ATOM 1097 O O . PRO A 1 139 ? 6.932 -11.273 -4.945 1.00 72.38 139 PRO A O 1
ATOM 1100 N N . ILE A 1 140 ? 8.819 -12.373 -5.470 1.00 82.88 140 ILE A N 1
ATOM 1101 C CA . ILE A 1 140 ? 9.232 -11.511 -6.585 1.00 82.88 140 ILE A CA 1
ATOM 1102 C C . ILE A 1 140 ? 9.120 -12.299 -7.891 1.00 82.88 140 ILE A C 1
ATOM 1104 O O . ILE A 1 140 ? 9.592 -13.430 -7.991 1.00 82.88 140 ILE A O 1
ATOM 1108 N N . GLN A 1 141 ? 8.529 -11.678 -8.908 1.00 88.94 141 GLN A N 1
ATOM 1109 C CA . GLN A 1 141 ? 8.568 -12.152 -10.283 1.00 88.94 141 GLN A CA 1
ATOM 1110 C C . GLN A 1 141 ? 9.730 -11.529 -11.045 1.00 88.94 141 GLN A C 1
ATOM 1112 O O . GLN A 1 141 ? 10.092 -10.367 -10.847 1.00 88.94 141 GLN A O 1
ATOM 1117 N N . HIS A 1 142 ? 10.274 -12.315 -11.972 1.00 91.06 142 HIS A N 1
ATOM 1118 C CA . HIS A 1 142 ? 11.367 -11.907 -12.839 1.00 91.06 142 HIS A CA 1
ATOM 1119 C C . HIS A 1 142 ? 10.931 -11.991 -14.300 1.00 91.06 142 HIS A C 1
ATOM 1121 O O . HIS A 1 142 ? 10.464 -13.036 -14.756 1.00 91.06 142 HIS A O 1
ATOM 1127 N N . LYS A 1 143 ? 11.139 -10.918 -15.065 1.00 93.62 143 LYS A N 1
ATOM 1128 C CA . LYS A 1 143 ? 11.013 -10.933 -16.531 1.00 93.62 143 LYS A CA 1
ATOM 1129 C C . LYS A 1 143 ? 12.304 -10.448 -17.160 1.00 93.62 143 LYS A C 1
ATOM 1131 O O . LYS A 1 143 ? 12.915 -9.512 -16.664 1.00 93.62 143 LYS A O 1
ATOM 1136 N N . ARG A 1 144 ? 12.740 -11.094 -18.240 1.00 92.38 144 ARG A N 1
ATOM 1137 C CA . ARG A 1 144 ? 13.996 -10.763 -18.923 1.00 92.38 144 ARG A CA 1
ATOM 1138 C C . ARG A 1 144 ? 13.735 -10.304 -20.342 1.00 92.38 144 ARG A C 1
ATOM 1140 O O . ARG A 1 144 ? 12.884 -10.867 -21.024 1.00 92.38 144 ARG A O 1
ATOM 1147 N N . VAL A 1 145 ? 14.506 -9.319 -20.781 1.00 93.50 145 VAL A N 1
ATOM 1148 C CA . VAL A 1 145 ? 14.461 -8.793 -22.143 1.00 93.50 145 VAL A CA 1
ATOM 1149 C C . VAL A 1 145 ? 15.850 -8.397 -22.603 1.00 93.50 145 VAL A C 1
ATOM 1151 O O . VAL A 1 145 ? 16.679 -7.969 -21.804 1.00 93.50 145 VAL A O 1
ATOM 1154 N N . ILE A 1 146 ? 16.104 -8.524 -23.900 1.00 91.19 146 ILE A N 1
ATOM 1155 C CA . ILE A 1 146 ? 17.315 -7.998 -24.522 1.00 91.19 146 ILE A CA 1
ATOM 1156 C C . ILE A 1 146 ? 16.993 -6.591 -25.028 1.00 91.19 146 ILE A C 1
ATOM 1158 O O . ILE A 1 146 ? 16.171 -6.426 -25.928 1.00 91.19 146 ILE A O 1
ATOM 1162 N N . ALA A 1 147 ? 17.631 -5.579 -24.447 1.00 92.00 147 ALA A N 1
ATOM 1163 C CA . ALA A 1 147 ? 17.564 -4.207 -24.922 1.00 92.00 147 ALA A CA 1
ATOM 1164 C C . ALA A 1 147 ? 18.581 -4.024 -26.054 1.00 92.00 147 ALA A C 1
ATOM 1166 O O . ALA A 1 147 ? 19.791 -4.064 -25.823 1.00 92.00 147 ALA A O 1
ATOM 1167 N N . ALA A 1 148 ? 18.095 -3.834 -27.279 1.00 92.31 148 ALA A N 1
ATOM 1168 C CA . ALA A 1 148 ? 18.943 -3.557 -28.433 1.00 92.31 148 ALA A CA 1
ATOM 1169 C C . ALA A 1 148 ? 19.358 -2.069 -28.469 1.00 92.31 148 ALA A C 1
ATOM 1171 O O . ALA A 1 148 ? 18.590 -1.212 -28.017 1.00 92.31 148 ALA A O 1
ATOM 1172 N N . PRO A 1 149 ? 20.549 -1.730 -29.000 1.00 92.75 149 PRO A N 1
ATOM 1173 C CA . PRO A 1 149 ? 20.972 -0.341 -29.158 1.00 92.75 149 PRO A CA 1
ATOM 1174 C C . PRO A 1 149 ? 20.021 0.443 -30.063 1.00 92.75 149 PRO A C 1
ATOM 1176 O O . PRO A 1 149 ? 19.761 0.039 -31.195 1.00 92.75 149 PRO A O 1
ATOM 1179 N N . GLY A 1 150 ? 19.492 1.561 -29.569 1.00 92.75 150 GLY A N 1
ATOM 1180 C CA . GLY A 1 150 ? 18.659 2.480 -30.351 1.00 92.75 150 GLY A CA 1
ATOM 1181 C C . GLY A 1 150 ? 17.263 1.968 -30.736 1.00 92.75 150 GLY A C 1
ATOM 1182 O O . GLY A 1 150 ? 16.483 2.740 -31.291 1.00 92.75 150 GLY A O 1
ATOM 1183 N N . VAL A 1 151 ? 16.907 0.721 -30.407 1.00 95.38 151 VAL A N 1
ATOM 1184 C CA . VAL A 1 151 ? 15.605 0.111 -30.724 1.00 95.38 151 VAL A CA 1
ATOM 1185 C C . VAL A 1 151 ? 14.861 -0.268 -29.445 1.00 95.38 151 VAL A C 1
ATOM 1187 O O . VAL A 1 151 ? 15.401 -0.954 -28.578 1.00 95.38 151 VAL A O 1
ATOM 1190 N N . TRP A 1 152 ? 13.610 0.179 -29.331 1.00 97.25 152 TRP A N 1
ATOM 1191 C CA . TRP A 1 152 ? 12.728 -0.215 -28.234 1.00 97.25 152 TRP A CA 1
ATOM 1192 C C . TRP A 1 152 ? 12.351 -1.690 -28.332 1.00 97.25 152 TRP A C 1
ATOM 1194 O O . TRP A 1 152 ? 11.986 -2.170 -29.403 1.00 97.25 152 TRP A O 1
ATOM 1204 N N . SER A 1 153 ? 12.383 -2.387 -27.198 1.00 96.38 153 SER A N 1
ATOM 1205 C CA . SER A 1 153 ? 11.787 -3.712 -27.081 1.00 96.38 153 SER A CA 1
ATOM 1206 C C . SER A 1 153 ? 10.267 -3.662 -27.262 1.00 96.38 153 SER A C 1
ATOM 1208 O O . SER A 1 153 ? 9.630 -2.613 -27.105 1.00 96.38 153 SER A O 1
ATOM 1210 N N . GLU A 1 154 ? 9.678 -4.836 -27.484 1.00 96.56 154 GLU A N 1
ATOM 1211 C CA . GLU A 1 154 ? 8.244 -5.037 -27.292 1.00 96.56 154 GLU A CA 1
ATOM 1212 C C . GLU A 1 154 ? 7.817 -4.659 -25.867 1.00 96.56 154 GLU A C 1
ATOM 1214 O O . GLU A 1 154 ? 8.622 -4.656 -24.923 1.00 96.56 154 GLU A O 1
ATOM 1219 N N . TRP A 1 155 ? 6.531 -4.347 -25.719 1.00 97.06 155 TRP A N 1
ATOM 1220 C CA . TRP A 1 155 ? 5.928 -4.101 -24.417 1.00 97.06 155 TRP A CA 1
ATOM 1221 C C . TRP A 1 155 ? 5.821 -5.395 -23.621 1.00 97.06 155 TRP A C 1
ATOM 1223 O O . TRP A 1 155 ? 5.220 -6.374 -24.058 1.00 97.06 155 TRP A O 1
ATOM 1233 N N . ILE A 1 156 ? 6.355 -5.367 -22.408 1.00 96.38 156 ILE A N 1
ATOM 1234 C CA . ILE A 1 156 ? 6.285 -6.473 -21.465 1.00 96.38 156 ILE A CA 1
ATOM 1235 C C . ILE A 1 156 ? 5.258 -6.118 -20.408 1.00 96.38 156 ILE A C 1
ATOM 1237 O O . ILE A 1 156 ? 5.418 -5.146 -19.675 1.00 96.38 156 ILE A O 1
ATOM 1241 N N . GLU A 1 157 ? 4.202 -6.916 -20.317 1.00 95.88 157 GLU A N 1
ATOM 1242 C CA . GLU A 1 157 ? 3.231 -6.807 -19.234 1.00 95.88 157 GLU A CA 1
ATOM 1243 C C . GLU A 1 157 ? 3.889 -7.174 -17.896 1.00 95.88 157 GLU A C 1
ATOM 1245 O O . GLU A 1 157 ? 4.590 -8.180 -17.817 1.00 95.88 157 GLU A O 1
ATOM 1250 N N . LEU A 1 158 ? 3.670 -6.389 -16.844 1.00 93.31 158 LEU A N 1
ATOM 1251 C CA . LEU A 1 158 ? 4.174 -6.665 -15.496 1.00 93.31 158 LEU A CA 1
ATOM 1252 C C . LEU A 1 158 ? 3.070 -7.229 -14.607 1.00 93.31 158 LEU A C 1
ATOM 1254 O O . LEU A 1 158 ? 3.075 -8.413 -14.285 1.00 93.31 158 LEU A O 1
ATOM 1258 N N . LEU A 1 159 ? 2.109 -6.379 -14.243 1.00 90.50 159 LEU A N 1
ATOM 1259 C CA . LEU A 1 159 ? 1.019 -6.707 -13.333 1.00 90.50 159 LEU A CA 1
ATOM 1260 C C . LEU A 1 159 ? -0.287 -6.086 -13.817 1.00 90.50 159 LEU A C 1
ATOM 1262 O O . LEU A 1 159 ? -0.323 -4.942 -14.273 1.00 90.50 159 LEU A O 1
ATOM 1266 N N . ASN A 1 160 ? -1.374 -6.826 -13.630 1.00 89.88 160 ASN A N 1
ATOM 1267 C CA . ASN A 1 160 ? -2.727 -6.295 -13.734 1.00 89.88 160 ASN A CA 1
ATOM 1268 C C . ASN A 1 160 ? -3.090 -5.541 -12.436 1.00 89.88 160 ASN A C 1
ATOM 1270 O O . ASN A 1 160 ? -2.860 -6.042 -11.336 1.00 89.88 160 ASN A O 1
ATOM 1274 N N . SER A 1 161 ? -3.680 -4.360 -12.556 1.00 85.88 161 SER A N 1
ATOM 1275 C CA . SER A 1 161 ? -4.176 -3.512 -11.476 1.00 85.88 161 SER A CA 1
ATOM 1276 C C . SER A 1 161 ? -5.708 -3.488 -11.464 1.00 85.88 161 SER A C 1
ATOM 1278 O O . SER A 1 161 ? -6.333 -3.233 -12.491 1.00 85.88 161 SER A O 1
ATOM 1280 N N . PHE A 1 162 ? -6.300 -3.677 -10.281 1.00 85.06 162 PHE A N 1
ATOM 1281 C CA . PHE A 1 162 ? -7.719 -3.417 -9.985 1.00 85.06 162 PHE A CA 1
ATOM 1282 C C . PHE A 1 162 ? -7.866 -2.228 -9.015 1.00 85.06 162 PHE A C 1
ATOM 1284 O O . PHE A 1 162 ? -8.706 -2.234 -8.118 1.00 85.06 162 PHE A O 1
ATOM 1291 N N . ALA A 1 163 ? -6.974 -1.245 -9.143 1.00 84.06 163 ALA A N 1
ATOM 1292 C CA . ALA A 1 163 ? -6.869 -0.109 -8.238 1.00 84.06 163 ALA A CA 1
ATOM 1293 C C . ALA A 1 163 ? -7.882 1.004 -8.542 1.00 84.06 163 ALA A C 1
ATOM 1295 O O . ALA A 1 163 ? -8.451 1.080 -9.631 1.00 84.06 163 ALA A O 1
ATOM 1296 N N . ASN A 1 164 ? -8.052 1.902 -7.573 1.00 83.38 164 ASN A N 1
ATOM 1297 C CA . ASN A 1 164 ? -8.748 3.181 -7.724 1.00 83.38 164 ASN A CA 1
ATOM 1298 C C . ASN A 1 164 ? -7.998 4.281 -6.947 1.00 83.38 164 ASN A C 1
ATOM 1300 O O . ASN A 1 164 ? -7.025 3.992 -6.250 1.00 83.38 164 ASN A O 1
ATOM 1304 N N . GLU A 1 165 ? -8.437 5.538 -7.037 1.00 75.12 165 GLU A N 1
ATOM 1305 C CA . GLU A 1 165 ? -7.781 6.667 -6.351 1.00 75.12 165 GLU A CA 1
ATOM 1306 C C . GLU A 1 165 ? -7.685 6.495 -4.829 1.00 75.12 165 GLU A C 1
ATOM 1308 O O . GLU A 1 165 ? -6.694 6.900 -4.221 1.00 75.12 165 GLU A O 1
ATOM 1313 N N . ASN A 1 166 ? -8.683 5.849 -4.223 1.00 69.00 166 ASN A N 1
ATOM 1314 C CA . ASN A 1 166 ? -8.753 5.630 -2.778 1.00 69.00 166 ASN A CA 1
ATOM 1315 C C . ASN A 1 166 ? -7.986 4.376 -2.333 1.00 69.00 166 ASN A C 1
ATOM 1317 O O . ASN A 1 166 ? -7.656 4.234 -1.157 1.00 69.00 166 ASN A O 1
ATOM 1321 N N . SER A 1 167 ? -7.685 3.468 -3.262 1.00 70.88 167 SER A N 1
ATOM 1322 C CA . SER A 1 167 ? -6.941 2.233 -3.016 1.00 70.88 167 SER A CA 1
ATOM 1323 C C . SER A 1 167 ? -5.978 1.964 -4.181 1.00 70.88 167 SER A C 1
ATOM 1325 O O . SER A 1 167 ? -6.253 1.118 -5.040 1.00 70.88 167 SER A O 1
ATOM 1327 N N . PRO A 1 168 ? -4.873 2.731 -4.273 1.00 80.38 168 PRO A N 1
ATOM 1328 C CA . PRO A 1 168 ? -3.907 2.572 -5.346 1.00 80.38 168 PRO A CA 1
ATOM 1329 C C . PRO A 1 168 ? -3.113 1.272 -5.191 1.00 80.38 168 PRO A C 1
ATOM 1331 O O . PRO A 1 168 ? -2.767 0.875 -4.079 1.00 80.38 168 PRO A O 1
ATOM 1334 N N . ASN A 1 169 ? -2.757 0.640 -6.307 1.00 84.25 169 ASN A N 1
ATOM 1335 C CA . ASN A 1 169 ? -1.796 -0.458 -6.316 1.00 84.25 169 ASN A CA 1
ATOM 1336 C C . ASN A 1 169 ? -0.387 0.129 -6.466 1.00 84.25 169 ASN A C 1
ATOM 1338 O O . ASN A 1 169 ? -0.050 0.661 -7.528 1.00 84.25 169 ASN A O 1
ATOM 1342 N N . VAL A 1 170 ? 0.410 0.071 -5.394 1.00 83.94 170 VAL A N 1
ATOM 1343 C CA . VAL A 1 170 ? 1.746 0.678 -5.344 1.00 83.94 170 VAL A CA 1
ATOM 1344 C C . VAL A 1 170 ? 2.823 -0.383 -5.194 1.00 83.94 170 VAL A C 1
ATOM 1346 O O . VAL A 1 170 ? 2.803 -1.157 -4.239 1.00 83.94 170 VAL A O 1
ATOM 1349 N N . TYR A 1 171 ? 3.779 -0.394 -6.117 1.00 81.81 171 TYR A N 1
ATOM 1350 C CA . TYR A 1 171 ? 4.902 -1.324 -6.101 1.00 81.81 171 TYR A CA 1
ATOM 1351 C C . TYR A 1 171 ? 6.111 -0.760 -6.840 1.00 81.81 171 TYR A C 1
ATOM 1353 O O . TYR A 1 171 ? 5.985 0.087 -7.721 1.00 81.81 171 TYR A O 1
ATOM 1361 N N . THR A 1 172 ? 7.291 -1.264 -6.498 1.00 84.62 172 THR A N 1
ATOM 1362 C CA . THR A 1 172 ? 8.541 -0.904 -7.168 1.00 84.62 172 THR A CA 1
ATOM 1363 C C . THR A 1 172 ? 8.895 -1.963 -8.199 1.00 84.62 172 THR A C 1
ATOM 1365 O O . THR A 1 172 ? 8.847 -3.155 -7.898 1.00 84.62 172 THR A O 1
ATOM 1368 N N . VAL A 1 173 ? 9.272 -1.525 -9.398 1.00 88.00 173 VAL A N 1
ATOM 1369 C CA . VAL A 1 173 ? 9.969 -2.367 -10.373 1.00 88.00 173 VAL A CA 1
ATOM 1370 C C . VAL A 1 173 ? 11.450 -2.004 -10.372 1.00 88.00 173 VAL A C 1
ATOM 1372 O O . VAL A 1 173 ? 11.798 -0.831 -10.518 1.00 88.00 173 VAL A O 1
ATOM 1375 N N . ASN A 1 174 ? 12.318 -2.998 -10.201 1.00 87.31 174 ASN A N 1
ATOM 1376 C CA . ASN A 1 174 ? 13.761 -2.848 -10.380 1.00 87.31 174 ASN A CA 1
ATOM 1377 C C . ASN A 1 174 ? 14.143 -3.326 -11.780 1.00 87.31 174 ASN A C 1
ATOM 1379 O O . ASN A 1 174 ? 13.591 -4.310 -12.267 1.00 87.31 174 ASN A O 1
ATOM 1383 N N . PHE A 1 175 ? 15.088 -2.650 -12.421 1.00 89.38 175 PHE A N 1
ATOM 1384 C CA . PHE A 1 175 ? 15.609 -3.010 -13.736 1.00 89.38 175 PHE A CA 1
ATOM 1385 C C . PHE A 1 175 ? 17.128 -3.173 -13.656 1.00 89.38 175 PHE A C 1
ATOM 1387 O O . PHE A 1 175 ? 17.886 -2.201 -13.650 1.00 89.38 175 PHE A O 1
ATOM 1394 N N . ASN A 1 176 ? 17.559 -4.434 -13.604 1.00 86.38 176 ASN A N 1
ATOM 1395 C CA . ASN A 1 176 ? 18.941 -4.838 -13.367 1.00 86.38 176 ASN A CA 1
ATOM 1396 C C . ASN A 1 176 ? 19.560 -5.419 -14.650 1.00 86.38 176 ASN A C 1
ATOM 1398 O O . ASN A 1 176 ? 18.998 -6.364 -15.213 1.00 86.38 176 ASN A O 1
ATOM 1402 N N . PRO A 1 177 ? 20.713 -4.925 -15.131 1.00 84.75 177 PRO A N 1
ATOM 1403 C CA . PRO A 1 177 ? 21.429 -5.570 -16.224 1.00 84.75 177 PRO A CA 1
ATOM 1404 C C . PRO A 1 177 ? 22.019 -6.901 -15.737 1.00 84.75 177 PRO A C 1
ATOM 1406 O O . PRO A 1 177 ? 22.563 -6.987 -14.639 1.00 84.75 177 PRO A O 1
ATOM 1409 N N . SER A 1 178 ? 21.937 -7.955 -16.548 1.00 70.62 178 SER A N 1
ATOM 1410 C CA . SER A 1 178 ? 22.482 -9.274 -16.194 1.00 70.62 178 SER A CA 1
ATOM 1411 C C . SER A 1 178 ? 23.957 -9.454 -16.572 1.00 70.62 178 SER A C 1
ATOM 1413 O O . SER A 1 178 ? 24.518 -10.520 -16.332 1.00 70.62 178 SER A O 1
ATOM 1415 N N . SER A 1 179 ? 24.582 -8.457 -17.202 1.00 62.94 179 SER A N 1
ATOM 1416 C CA . SER A 1 179 ? 25.994 -8.473 -17.601 1.00 62.94 179 SER A CA 1
ATOM 1417 C C . SER A 1 179 ? 26.705 -7.216 -17.115 1.00 62.94 179 SER A C 1
ATOM 1419 O O . SER A 1 179 ? 26.148 -6.129 -17.235 1.00 62.94 179 SER A O 1
ATOM 1421 N N . ASN A 1 180 ? 27.966 -7.347 -16.699 1.00 55.72 180 ASN A N 1
ATOM 1422 C CA . ASN A 1 180 ? 28.837 -6.238 -16.272 1.00 55.72 180 ASN A CA 1
ATOM 1423 C C . ASN A 1 180 ? 29.251 -5.283 -17.414 1.00 55.72 180 ASN A C 1
ATOM 1425 O O . ASN A 1 180 ? 30.137 -4.456 -17.231 1.00 55.72 180 ASN A O 1
ATOM 1429 N N . MET A 1 181 ? 28.661 -5.403 -18.608 1.00 56.94 181 MET A N 1
ATOM 1430 C CA . MET A 1 181 ? 28.801 -4.372 -19.631 1.00 56.94 181 MET A CA 1
ATOM 1431 C C . MET A 1 181 ? 27.972 -3.167 -19.183 1.00 56.94 181 MET A C 1
ATOM 1433 O O . MET A 1 181 ? 26.746 -3.229 -19.189 1.00 56.94 181 MET A O 1
ATOM 1437 N N . GLU A 1 182 ? 28.657 -2.098 -18.776 1.00 59.38 182 GLU A N 1
ATOM 1438 C CA . GLU A 1 182 ? 28.121 -0.831 -18.250 1.00 59.38 182 GLU A CA 1
ATOM 1439 C C . GLU A 1 182 ? 27.328 -0.016 -19.297 1.00 59.38 182 GLU A C 1
ATOM 1441 O O . GLU A 1 182 ? 27.538 1.182 -19.474 1.00 59.38 182 GLU A O 1
ATOM 1446 N N . SER A 1 183 ? 26.432 -0.641 -20.062 1.00 68.75 183 SER A N 1
ATOM 1447 C CA . SER A 1 183 ? 25.529 0.094 -20.945 1.00 68.75 183 SER A CA 1
ATOM 1448 C C . SER A 1 183 ? 24.299 0.508 -20.144 1.00 68.75 183 SER A C 1
ATOM 1450 O O . SER A 1 183 ? 23.539 -0.339 -19.669 1.00 68.75 183 SER A O 1
ATOM 1452 N N . SER A 1 184 ? 24.115 1.817 -19.975 1.00 85.25 184 SER A N 1
ATOM 1453 C CA . SER A 1 184 ? 22.835 2.360 -19.532 1.00 85.25 184 SER A CA 1
ATOM 1454 C C . SER A 1 184 ? 21.776 2.158 -20.616 1.00 85.25 184 SER A C 1
ATOM 1456 O O . SER A 1 184 ? 22.080 1.982 -21.800 1.00 85.25 184 SER A O 1
ATOM 1458 N N . PHE A 1 185 ? 20.516 2.181 -20.208 1.00 90.75 185 PHE A N 1
ATOM 1459 C CA . PHE A 1 185 ? 19.388 1.965 -21.105 1.00 90.75 185 PHE A CA 1
ATOM 1460 C C . PHE A 1 185 ? 18.225 2.871 -20.721 1.00 90.75 185 PHE A C 1
ATOM 1462 O O . PHE A 1 185 ? 18.019 3.163 -19.545 1.00 90.75 185 PHE A O 1
ATOM 1469 N N . ASP A 1 186 ? 17.453 3.297 -21.711 1.00 95.12 186 ASP A N 1
ATOM 1470 C CA . ASP A 1 186 ? 16.177 3.961 -21.491 1.00 95.12 186 ASP A CA 1
ATOM 1471 C C . ASP A 1 186 ? 15.132 2.928 -21.0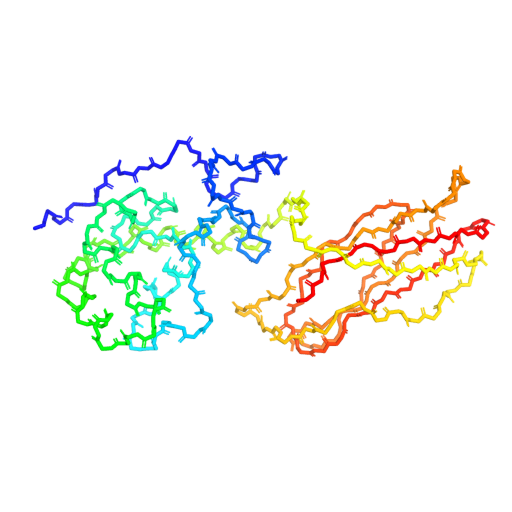49 1.00 95.12 186 ASP A C 1
ATOM 1473 O O . ASP A 1 186 ? 15.107 1.788 -21.530 1.00 95.12 186 ASP A O 1
ATOM 1477 N N . VAL A 1 187 ? 14.237 3.351 -20.162 1.00 96.38 187 VAL A N 1
ATOM 1478 C CA . VAL A 1 187 ? 13.092 2.584 -19.673 1.00 96.38 187 VAL A CA 1
ATOM 1479 C C . VAL A 1 187 ? 11.837 3.420 -19.879 1.00 96.38 187 VAL A C 1
ATOM 1481 O O . VAL A 1 187 ? 11.752 4.551 -19.400 1.00 96.38 187 VAL A O 1
ATOM 1484 N N . GLU A 1 188 ? 10.832 2.850 -20.535 1.00 98.19 188 GLU A N 1
ATOM 1485 C CA . GLU A 1 188 ? 9.500 3.446 -20.612 1.00 98.19 188 GLU A CA 1
ATOM 1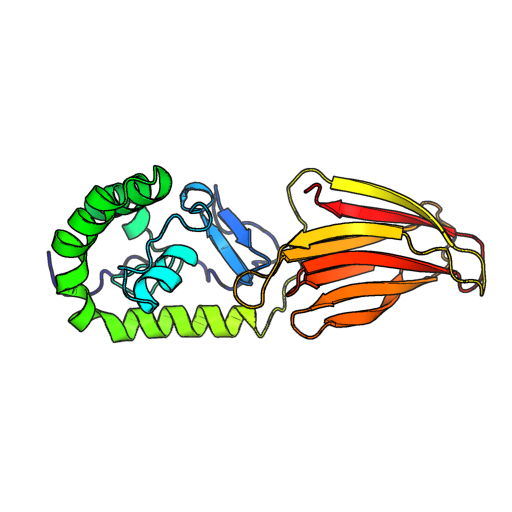486 C C . GLU A 1 188 ? 8.495 2.537 -19.905 1.00 98.19 188 GLU A C 1
ATOM 1488 O O . GLU A 1 188 ? 8.441 1.330 -20.158 1.00 98.19 188 GLU A O 1
ATOM 1493 N N . ILE A 1 189 ? 7.703 3.120 -19.005 1.00 97.81 189 ILE A N 1
ATOM 1494 C CA . ILE A 1 189 ? 6.705 2.405 -18.208 1.00 97.81 189 ILE A CA 1
ATOM 1495 C C . ILE A 1 189 ? 5.341 3.028 -18.458 1.00 97.81 189 ILE A C 1
ATOM 1497 O O . ILE A 1 189 ? 5.177 4.244 -18.365 1.00 97.81 189 ILE A O 1
ATOM 1501 N N . LYS A 1 190 ? 4.350 2.184 -18.731 1.00 97.81 190 LYS A N 1
ATOM 1502 C CA . LYS A 1 190 ? 2.961 2.571 -18.952 1.00 97.81 190 LYS A CA 1
ATOM 1503 C C . LYS A 1 190 ? 2.065 1.872 -17.932 1.00 97.81 190 LYS A C 1
ATOM 1505 O O . LYS A 1 190 ? 2.040 0.649 -17.903 1.00 97.81 190 LYS A O 1
ATOM 1510 N N . TYR A 1 191 ? 1.323 2.608 -17.110 1.00 95.81 191 TYR A N 1
ATOM 1511 C CA . TYR A 1 191 ? 0.477 2.039 -16.048 1.00 95.81 191 TYR A CA 1
ATOM 1512 C C . TYR A 1 191 ? -0.871 2.766 -15.923 1.00 95.81 191 TYR A C 1
ATOM 1514 O O . TYR A 1 191 ? -0.973 3.926 -16.327 1.00 95.81 191 TYR A O 1
ATOM 1522 N N . PRO A 1 192 ? -1.923 2.102 -15.407 1.00 95.38 192 PRO A N 1
ATOM 1523 C CA . PRO A 1 192 ? -3.247 2.704 -15.303 1.00 95.38 192 PRO A CA 1
ATOM 1524 C C . PRO A 1 192 ? -3.342 3.693 -14.133 1.00 95.38 192 PRO A C 1
ATOM 1526 O O . PRO A 1 192 ? -3.042 3.370 -12.982 1.00 95.38 192 PRO A O 1
ATOM 1529 N N . GLU A 1 193 ? -3.833 4.888 -14.427 1.00 93.00 193 GLU A N 1
ATOM 1530 C CA . GLU A 1 193 ? -4.344 5.875 -13.482 1.00 93.00 193 GLU A CA 1
ATOM 1531 C C . GLU A 1 193 ? -5.866 6.043 -13.656 1.00 93.00 193 GLU A C 1
ATOM 1533 O O . GLU A 1 193 ? -6.457 5.563 -14.624 1.00 93.00 193 GLU A O 1
ATOM 1538 N N . HIS A 1 194 ? -6.519 6.721 -12.712 1.00 85.81 194 HIS A N 1
ATOM 1539 C CA . HIS A 1 194 ? -7.967 6.967 -12.733 1.00 85.81 194 HIS A CA 1
ATOM 1540 C C . HIS A 1 194 ? -8.462 7.632 -14.031 1.00 85.81 194 HIS A C 1
ATOM 1542 O O . HIS A 1 194 ? -9.574 7.364 -14.478 1.00 85.81 194 HIS A O 1
ATOM 1548 N N . SER A 1 195 ? -7.639 8.488 -14.643 1.00 84.44 195 SER A N 1
ATOM 1549 C CA . SER A 1 195 ? -7.959 9.266 -15.845 1.00 84.44 195 SER A CA 1
ATOM 1550 C C . SER A 1 195 ? -7.518 8.600 -17.154 1.00 84.44 195 SER A C 1
ATOM 1552 O O . SER A 1 195 ? -7.770 9.143 -18.230 1.00 84.44 195 SER A O 1
ATOM 1554 N N . GLY A 1 196 ? -6.873 7.430 -17.094 1.00 90.94 196 GLY A N 1
ATOM 1555 C CA . GLY A 1 196 ? -6.375 6.712 -18.265 1.00 90.94 196 GLY A CA 1
ATOM 1556 C C . GLY A 1 196 ? -5.007 6.078 -18.034 1.00 90.94 196 GLY A C 1
ATOM 1557 O O . GLY A 1 196 ? -4.615 5.785 -16.912 1.00 90.94 196 GLY A O 1
ATOM 1558 N N . MET A 1 197 ? -4.255 5.843 -19.106 1.00 94.69 197 MET A N 1
ATOM 1559 C CA . MET A 1 197 ? -2.902 5.293 -18.992 1.00 94.69 197 MET A CA 1
ATOM 1560 C C . MET A 1 197 ? -1.883 6.419 -18.854 1.00 94.69 197 MET A C 1
ATOM 1562 O O . MET A 1 197 ? -1.813 7.294 -19.717 1.00 94.69 197 MET A O 1
ATOM 1566 N N . LYS A 1 198 ? -1.039 6.346 -17.829 1.00 95.38 198 LYS A N 1
ATOM 1567 C CA . LYS A 1 198 ? 0.128 7.212 -17.684 1.00 95.38 198 LYS A CA 1
ATOM 1568 C C . LYS A 1 198 ? 1.362 6.534 -18.244 1.00 95.38 198 LYS A C 1
ATOM 1570 O O . LYS A 1 198 ? 1.599 5.360 -17.970 1.00 95.38 198 LYS A O 1
ATOM 1575 N N . THR A 1 199 ? 2.157 7.297 -18.983 1.00 96.69 199 THR A N 1
ATOM 1576 C CA . THR A 1 199 ? 3.469 6.877 -19.476 1.00 96.69 199 THR A CA 1
ATOM 1577 C C . THR A 1 199 ? 4.546 7.721 -18.811 1.00 96.69 199 THR A C 1
ATOM 1579 O O . THR A 1 199 ? 4.418 8.944 -18.740 1.00 96.69 199 THR A O 1
ATOM 1582 N N . ILE A 1 200 ? 5.607 7.077 -18.337 1.00 95.50 200 ILE A N 1
ATOM 1583 C CA . ILE A 1 200 ? 6.798 7.738 -17.804 1.00 95.50 200 ILE A CA 1
ATOM 1584 C C . ILE A 1 200 ? 8.041 7.196 -18.494 1.00 95.50 200 ILE A C 1
ATOM 1586 O O . ILE A 1 200 ? 8.081 6.033 -18.893 1.00 95.50 200 ILE A O 1
ATOM 1590 N N . ASN A 1 201 ? 9.054 8.050 -18.592 1.00 93.50 201 ASN A N 1
ATOM 1591 C CA . ASN A 1 201 ? 10.372 7.709 -19.107 1.00 93.50 201 ASN A CA 1
ATOM 1592 C C . ASN A 1 201 ? 11.400 7.866 -17.986 1.00 93.50 201 ASN A C 1
ATOM 1594 O O . ASN A 1 201 ? 11.356 8.836 -17.226 1.00 93.50 201 ASN A O 1
ATOM 1598 N N . THR A 1 202 ? 12.308 6.907 -17.875 1.00 90.94 202 THR A N 1
ATOM 1599 C CA . THR A 1 202 ? 13.437 6.919 -16.942 1.00 90.94 202 THR A CA 1
ATOM 1600 C C . THR A 1 202 ? 14.618 6.161 -17.555 1.00 90.94 202 THR A C 1
ATOM 1602 O O . THR A 1 202 ? 14.549 5.734 -18.706 1.00 90.94 202 THR A O 1
ATOM 1605 N N . MET A 1 203 ? 15.715 6.010 -16.819 1.00 85.81 203 MET A N 1
ATOM 1606 C CA . MET A 1 203 ? 16.925 5.322 -17.271 1.00 85.81 203 MET A CA 1
ATOM 1607 C C . MET A 1 203 ? 17.335 4.252 -16.264 1.00 85.81 203 MET A C 1
ATOM 1609 O O . MET A 1 203 ? 17.134 4.423 -15.064 1.00 85.81 203 MET A O 1
ATOM 1613 N N . GLY A 1 204 ? 17.938 3.172 -16.757 1.00 83.19 204 GLY A N 1
ATOM 1614 C CA . GLY A 1 204 ? 18.525 2.109 -15.954 1.00 83.19 204 GLY A CA 1
ATOM 1615 C C . GLY A 1 204 ? 20.036 1.956 -16.110 1.00 83.19 204 GLY A C 1
ATOM 1616 O O . GLY A 1 204 ? 20.610 2.489 -17.067 1.00 83.19 204 GLY A O 1
ATOM 1617 N N . PRO A 1 205 ? 20.691 1.226 -15.182 1.00 87.25 205 PRO A N 1
ATOM 1618 C CA . PRO A 1 205 ? 20.106 0.433 -14.082 1.00 87.25 205 PRO A CA 1
ATOM 1619 C C . PRO A 1 205 ? 19.458 1.268 -12.969 1.00 87.25 205 PRO A C 1
ATOM 1621 O O . PRO A 1 205 ? 19.863 2.403 -12.737 1.00 87.25 205 PRO A O 1
ATOM 1624 N N . GLY A 1 206 ? 18.463 0.720 -12.270 1.00 83.25 206 GLY A N 1
ATOM 1625 C CA . GLY A 1 206 ? 17.754 1.450 -11.215 1.00 83.25 206 GLY A CA 1
ATOM 1626 C C . GLY A 1 206 ? 16.389 0.861 -10.874 1.00 83.25 206 GLY A C 1
ATOM 1627 O O . GLY A 1 206 ? 16.135 -0.327 -11.082 1.00 83.25 206 GLY A O 1
ATOM 1628 N N . SER A 1 207 ? 15.508 1.701 -10.334 1.00 83.12 207 SER A N 1
ATOM 1629 C CA . SER A 1 207 ? 14.149 1.309 -9.975 1.00 83.12 207 SER A CA 1
ATOM 1630 C C . SER A 1 207 ? 13.147 2.445 -10.155 1.00 83.12 207 SER A C 1
ATOM 1632 O O . SER A 1 207 ? 13.510 3.621 -10.221 1.00 83.12 207 SER A O 1
ATOM 1634 N N . TYR A 1 208 ? 11.868 2.086 -10.248 1.00 84.69 208 TYR A N 1
ATOM 1635 C CA . TYR A 1 208 ? 10.770 3.045 -10.304 1.00 84.69 208 TYR A CA 1
ATOM 1636 C C . TYR A 1 208 ? 9.570 2.553 -9.492 1.00 84.69 208 TYR A C 1
ATOM 1638 O O . TYR A 1 208 ? 9.118 1.417 -9.658 1.00 84.69 208 TYR A O 1
ATOM 1646 N N . THR A 1 209 ? 9.036 3.422 -8.630 1.00 85.12 209 THR A N 1
ATOM 1647 C CA . THR A 1 209 ? 7.816 3.150 -7.862 1.00 85.12 209 THR A CA 1
ATOM 1648 C C . THR A 1 209 ? 6.590 3.517 -8.688 1.00 85.12 209 THR A C 1
ATOM 1650 O O . THR A 1 209 ? 6.327 4.687 -8.964 1.00 85.12 209 THR A O 1
ATOM 1653 N N . ILE A 1 210 ? 5.813 2.508 -9.054 1.00 88.62 210 ILE A N 1
ATOM 1654 C CA . ILE A 1 210 ? 4.544 2.638 -9.762 1.00 88.62 210 ILE A CA 1
ATOM 1655 C C . ILE A 1 210 ? 3.435 2.822 -8.732 1.00 88.62 210 ILE A C 1
ATOM 1657 O O . ILE A 1 210 ? 3.325 2.027 -7.806 1.00 88.62 210 ILE A O 1
ATOM 1661 N N . LYS A 1 211 ? 2.591 3.843 -8.919 1.00 88.81 211 LYS A N 1
ATOM 1662 C CA . LYS A 1 211 ? 1.353 4.073 -8.158 1.00 88.81 211 LYS A CA 1
ATOM 1663 C C . LYS A 1 211 ? 0.174 4.027 -9.127 1.00 88.81 211 LYS A C 1
ATOM 1665 O O . LYS A 1 211 ? -0.240 5.054 -9.657 1.00 88.81 211 LYS A O 1
ATOM 1670 N N . ALA A 1 212 ? -0.338 2.829 -9.392 1.00 89.38 212 ALA A N 1
ATOM 1671 C CA . ALA A 1 212 ? -1.488 2.649 -10.267 1.00 89.38 212 ALA A CA 1
ATOM 1672 C C . ALA A 1 212 ? -2.780 3.032 -9.529 1.00 89.38 212 ALA A C 1
ATOM 1674 O O . ALA A 1 212 ? -3.049 2.524 -8.441 1.00 89.38 212 ALA A O 1
ATOM 1675 N N . THR A 1 213 ? -3.578 3.924 -10.116 1.00 89.69 213 THR A N 1
ATOM 1676 C CA . THR A 1 213 ? -4.851 4.423 -9.550 1.00 89.69 213 THR A CA 1
ATOM 1677 C C . THR A 1 213 ? -6.066 4.050 -10.403 1.00 89.69 213 THR A C 1
ATOM 1679 O O . THR A 1 213 ? -7.163 4.537 -10.151 1.00 89.69 213 THR A O 1
ATOM 1682 N N . GLY A 1 214 ? -5.881 3.193 -11.410 1.00 89.12 214 GLY A N 1
ATOM 1683 C CA . GLY A 1 214 ? -6.946 2.702 -12.280 1.00 89.12 214 GLY A CA 1
ATOM 1684 C C . GLY A 1 214 ? -6.881 1.194 -12.527 1.00 89.12 214 GLY A C 1
ATOM 1685 O O . GLY A 1 214 ? -5.967 0.492 -12.067 1.00 89.12 214 GLY A O 1
ATOM 1686 N N . ILE A 1 215 ? -7.862 0.716 -13.295 1.00 90.06 215 ILE A N 1
ATOM 1687 C CA . ILE A 1 215 ? -7.985 -0.681 -13.723 1.00 90.06 215 ILE A CA 1
ATOM 1688 C C . ILE A 1 215 ? -7.243 -0.877 -15.050 1.00 90.06 215 ILE A C 1
ATOM 1690 O O . ILE A 1 215 ? -7.449 -0.116 -15.993 1.00 90.06 215 ILE A O 1
ATOM 1694 N N . GLY A 1 216 ? -6.400 -1.907 -15.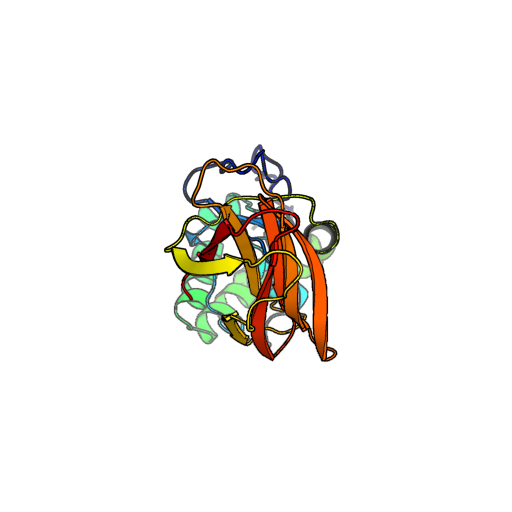142 1.00 92.56 216 GLY A N 1
ATOM 1695 C CA . GLY A 1 216 ? -5.672 -2.246 -16.369 1.00 92.56 216 GLY A CA 1
ATOM 1696 C C . GLY A 1 216 ? -4.306 -2.868 -16.105 1.00 92.56 216 GLY A C 1
ATOM 1697 O O . GLY A 1 216 ? -3.931 -3.103 -14.961 1.00 92.56 216 GLY A O 1
ATOM 1698 N N . ASN A 1 217 ? -3.539 -3.118 -17.160 1.00 95.06 217 ASN A N 1
ATOM 1699 C CA . ASN A 1 217 ? -2.216 -3.731 -17.046 1.00 95.06 217 ASN A CA 1
ATOM 1700 C C . ASN A 1 217 ? -1.109 -2.673 -17.076 1.00 95.06 217 ASN A C 1
ATOM 1702 O O . ASN A 1 217 ? -1.182 -1.701 -17.831 1.00 95.06 217 ASN A O 1
ATOM 1706 N N . THR A 1 218 ? -0.070 -2.887 -16.274 1.00 96.00 218 THR A N 1
ATOM 1707 C CA . THR A 1 218 ? 1.194 -2.160 -16.390 1.00 96.00 218 THR A CA 1
ATOM 1708 C C . THR A 1 218 ? 2.081 -2.824 -17.432 1.00 96.00 218 THR A C 1
ATOM 1710 O O . THR A 1 218 ? 2.226 -4.045 -17.435 1.00 96.00 218 THR A O 1
ATOM 1713 N N . TYR A 1 219 ? 2.736 -2.011 -18.253 1.00 97.25 219 TYR A N 1
ATOM 1714 C CA . TYR A 1 219 ? 3.689 -2.428 -19.270 1.00 97.25 219 TYR A CA 1
ATOM 1715 C C . TYR A 1 219 ? 5.024 -1.708 -19.090 1.00 97.25 219 TYR A C 1
ATOM 1717 O O . TYR A 1 219 ? 5.064 -0.552 -18.670 1.00 97.25 219 TYR A O 1
ATOM 1725 N N . ILE A 1 220 ? 6.112 -2.377 -19.453 1.00 98.00 220 ILE A N 1
ATOM 1726 C CA . ILE A 1 220 ? 7.464 -1.819 -19.482 1.00 98.00 220 ILE A CA 1
ATOM 1727 C C . ILE A 1 220 ? 8.149 -2.189 -20.795 1.00 98.00 220 ILE A C 1
ATOM 1729 O O . ILE A 1 220 ? 7.925 -3.274 -21.332 1.00 98.00 220 ILE A O 1
ATOM 1733 N N . ARG A 1 221 ? 8.990 -1.300 -21.316 1.00 97.56 221 ARG A N 1
ATOM 1734 C CA . ARG A 1 221 ? 9.904 -1.593 -22.424 1.00 97.56 221 ARG A CA 1
ATOM 1735 C C . ARG A 1 221 ? 11.224 -0.866 -22.228 1.00 97.56 221 ARG A C 1
ATOM 1737 O O . ARG A 1 221 ? 11.299 0.102 -21.471 1.00 97.56 221 ARG A O 1
ATOM 1744 N N . VAL A 1 222 ? 12.261 -1.342 -22.904 1.00 96.50 222 VAL A N 1
ATOM 1745 C CA . VAL A 1 222 ? 13.626 -0.820 -22.761 1.00 96.50 222 VAL A CA 1
ATOM 1746 C C . VAL A 1 222 ? 14.319 -0.663 -24.100 1.00 96.50 222 VAL A C 1
ATOM 1748 O O . VAL A 1 222 ? 13.977 -1.334 -25.073 1.00 96.50 222 VAL A O 1
ATOM 1751 N N . LYS A 1 223 ? 15.309 0.221 -24.135 1.00 95.25 223 LYS A N 1
ATOM 1752 C CA . LYS A 1 223 ? 16.149 0.491 -25.302 1.00 95.25 223 LYS A CA 1
ATOM 1753 C C . LYS A 1 223 ? 17.560 0.786 -24.819 1.00 95.25 223 LYS A C 1
ATOM 1755 O O . LYS A 1 223 ? 17.752 1.672 -23.994 1.00 95.25 223 LYS A O 1
ATOM 1760 N N . SER A 1 224 ? 18.548 0.058 -25.325 1.00 93.69 224 SER A N 1
ATOM 1761 C CA . SER A 1 224 ? 19.937 0.285 -24.924 1.00 93.69 224 SER A CA 1
ATOM 1762 C C . SER A 1 224 ? 20.523 1.517 -25.615 1.00 93.69 224 SER A C 1
ATOM 1764 O O . SER A 1 224 ? 20.137 1.846 -26.741 1.00 93.69 224 SER A O 1
ATOM 1766 N N . HIS A 1 225 ? 21.477 2.187 -24.966 1.00 91.69 225 HIS A N 1
ATOM 1767 C CA . HIS A 1 225 ? 22.186 3.320 -25.558 1.00 91.69 225 HIS A CA 1
ATOM 1768 C C . HIS A 1 225 ? 23.332 2.907 -26.476 1.00 91.69 225 HIS A C 1
ATOM 1770 O O . HIS A 1 225 ? 23.557 3.570 -27.486 1.00 91.69 225 HIS A O 1
ATOM 1776 N N . SER A 1 226 ? 24.067 1.841 -26.140 1.00 88.00 226 SER A N 1
ATOM 1777 C CA . SER A 1 226 ? 25.318 1.514 -26.842 1.00 88.00 226 SER A CA 1
ATOM 1778 C C . SER A 1 226 ? 25.460 0.046 -27.222 1.00 88.00 226 SER A C 1
ATOM 1780 O O . SER A 1 226 ? 25.685 -0.249 -28.392 1.00 88.00 226 SER A O 1
ATOM 1782 N N . ASN A 1 227 ? 25.296 -0.879 -26.276 1.00 87.56 227 ASN A N 1
ATOM 1783 C CA . ASN A 1 227 ? 25.512 -2.309 -26.505 1.00 87.56 227 ASN A CA 1
ATOM 1784 C C . ASN A 1 227 ? 24.259 -3.109 -26.148 1.00 87.56 227 ASN A C 1
ATOM 1786 O O . ASN A 1 227 ? 23.553 -2.721 -25.217 1.00 87.56 227 ASN A O 1
ATOM 1790 N N . PRO A 1 228 ? 23.971 -4.235 -26.824 1.00 89.50 228 PRO A N 1
ATOM 1791 C CA . PRO A 1 228 ? 22.909 -5.124 -26.384 1.00 89.50 228 PRO A CA 1
ATOM 1792 C C . PRO A 1 228 ? 23.100 -5.499 -24.911 1.00 89.50 228 PRO A C 1
ATOM 1794 O O . PRO A 1 228 ? 24.148 -6.021 -24.535 1.00 89.50 228 PRO A O 1
ATOM 1797 N N . VAL A 1 229 ? 22.094 -5.229 -24.082 1.00 89.12 229 VAL A N 1
ATOM 1798 C CA . VAL A 1 229 ? 22.120 -5.558 -22.653 1.00 89.12 229 VAL A CA 1
ATOM 1799 C C . VAL A 1 229 ? 20.890 -6.375 -22.309 1.00 89.12 229 VAL A C 1
ATOM 1801 O O . VAL A 1 229 ? 19.771 -6.044 -22.694 1.00 89.12 229 VAL A O 1
ATOM 1804 N N . THR A 1 230 ? 21.091 -7.479 -21.599 1.00 90.62 230 THR A N 1
ATOM 1805 C CA . THR A 1 230 ? 19.966 -8.232 -21.049 1.00 90.62 230 THR A CA 1
ATOM 1806 C C . THR A 1 230 ? 19.542 -7.563 -19.749 1.00 90.62 230 THR A C 1
ATOM 1808 O O . THR A 1 230 ? 20.335 -7.458 -18.817 1.00 90.62 230 THR A O 1
ATOM 1811 N N . VAL A 1 231 ? 18.299 -7.099 -19.695 1.00 91.19 231 VAL A N 1
ATOM 1812 C CA . VAL A 1 231 ? 17.697 -6.447 -18.532 1.00 91.19 231 VAL A CA 1
ATOM 1813 C C . VAL A 1 231 ? 16.752 -7.434 -17.858 1.00 91.19 231 VAL A C 1
ATOM 1815 O O . VAL A 1 231 ? 15.901 -8.042 -18.508 1.00 91.19 231 VAL A O 1
ATOM 1818 N N . THR A 1 232 ? 16.911 -7.604 -16.549 1.00 91.56 232 THR A N 1
ATOM 1819 C CA . THR A 1 232 ? 15.989 -8.336 -15.680 1.00 91.56 232 THR A CA 1
ATOM 1820 C C . THR A 1 232 ? 15.126 -7.330 -14.930 1.00 91.56 232 THR A C 1
ATOM 1822 O O . THR A 1 232 ? 15.644 -6.501 -14.185 1.00 91.56 232 THR A O 1
ATOM 1825 N N . PHE A 1 233 ? 13.814 -7.414 -15.122 1.00 91.56 233 PHE A N 1
ATOM 1826 C CA . PHE A 1 233 ? 12.821 -6.712 -14.324 1.00 91.56 233 PHE A CA 1
ATOM 1827 C C . PHE A 1 233 ? 12.431 -7.558 -13.126 1.00 91.56 233 PHE A C 1
ATOM 1829 O O . PHE A 1 233 ? 12.075 -8.724 -13.296 1.00 91.56 233 PHE A O 1
ATOM 1836 N N . GLU A 1 234 ? 12.457 -6.953 -11.947 1.00 89.50 234 GLU A N 1
ATOM 1837 C CA . GLU A 1 234 ? 12.035 -7.563 -10.689 1.00 89.50 234 GLU A CA 1
ATOM 1838 C C . GLU A 1 234 ? 10.884 -6.753 -10.112 1.00 89.50 234 GLU A C 1
ATOM 1840 O O . GLU A 1 234 ? 10.991 -5.535 -9.963 1.00 89.50 234 GLU A O 1
ATOM 1845 N N . PHE A 1 235 ? 9.774 -7.414 -9.816 1.00 88.94 235 PHE A N 1
ATOM 1846 C CA . PHE A 1 235 ? 8.559 -6.776 -9.317 1.00 88.94 235 PHE A CA 1
ATOM 1847 C C . PHE A 1 235 ? 7.761 -7.773 -8.465 1.00 88.94 235 PHE A C 1
ATOM 1849 O O . PHE A 1 235 ? 7.981 -8.977 -8.589 1.00 88.94 235 PHE A O 1
ATOM 1856 N N . PRO A 1 236 ? 6.856 -7.314 -7.586 1.00 84.00 236 PRO A N 1
ATOM 1857 C CA . PRO A 1 236 ? 6.068 -8.207 -6.741 1.00 84.00 236 PRO A CA 1
ATOM 1858 C C . PRO A 1 236 ? 5.269 -9.251 -7.522 1.00 84.00 236 PRO A C 1
ATOM 1860 O O . PRO A 1 236 ? 4.720 -8.958 -8.583 1.00 84.00 236 PRO A O 1
ATOM 1863 N N . GLU A 1 237 ? 5.150 -10.446 -6.958 1.00 78.38 237 GLU A N 1
ATOM 1864 C CA . GLU A 1 237 ? 4.099 -11.389 -7.321 1.00 78.38 237 GLU A CA 1
ATOM 1865 C C . GLU A 1 237 ? 2.759 -10.918 -6.734 1.00 78.38 237 GLU A C 1
ATOM 1867 O O . GLU A 1 237 ? 2.711 -10.302 -5.666 1.00 78.38 237 GLU A O 1
ATOM 1872 N N . LYS A 1 238 ? 1.685 -11.120 -7.502 1.00 63.72 238 LYS A N 1
ATOM 1873 C CA . LYS A 1 238 ? 0.353 -10.585 -7.210 1.00 63.72 238 LYS A CA 1
ATOM 1874 C C . LYS A 1 238 ? -0.339 -11.329 -6.071 1.00 63.72 238 LYS A C 1
ATOM 1876 O O . LYS A 1 238 ? -0.225 -12.572 -6.035 1.00 63.72 238 LYS A O 1
#

Radius of gyration: 21.36 Å; chains: 1; bounding box: 52×30×62 Å

InterPro domains:
  IPR061435 Colicin Z toxin [NF041263] (9-237)

Sequence (238 aa):
MSGTPHNNKVTYDGFNCNGGKPPEANTSWSHVTNAWEWNDLKLNPGSISDWFPEEVKEALENNICIICGEKNCPYIKNSRDYQNLINSLKSGNVEEAKKVYRTKFAPLRRINKAEVMKGLQKARDARNNGVCTVPYIGPIQHKRVIAAPGVWSEWIELLNSFANENSPNVYTVNFNPSSNMESSFDVEIKYPEHSGMKTINTMGPGSYTIKATGIGNTYIRVKSHSNPVTVTFEFPEK